Protein AF-A0A1I8NCW3-F1 (afdb_monomer)

Sequence (201 aa):
MYKLIVFCIISQANSLRIISMVNQNLAEIIRNSNASIVKDPERSAECFSIYTIKLTNLTNEFEANYTRCIGISNNATSCLHRQVKPDLDRVDLLRDEICSRFYMCRRNDSQPYTYFECMNNAAGEAIPTTHLLQNLSKDKMQYLSFKYEVIRYNEYTCTETYSQLYLQEAESLRDELEKCLNAANRTNNNSQLTMGIQKIL

Organism: Musca domestica (NCBI:txid7370)

Structure (mmCIF, N/CA/C/O backbone):
data_AF-A0A1I8NCW3-F1
#
_entry.id   AF-A0A1I8NCW3-F1
#
loop_
_atom_site.group_PDB
_atom_site.id
_atom_site.type_symbol
_atom_site.label_atom_id
_atom_site.label_alt_id
_atom_site.label_comp_id
_atom_site.label_asym_id
_atom_site.label_entity_id
_atom_site.label_seq_id
_atom_site.pdbx_PDB_ins_code
_atom_site.Cartn_x
_atom_site.Cartn_y
_atom_site.Cartn_z
_atom_site.occupancy
_atom_site.B_iso_or_equiv
_atom_site.auth_seq_id
_atom_site.auth_comp_id
_atom_site.auth_asym_id
_atom_site.auth_atom_id
_atom_site.pdbx_PDB_model_num
ATOM 1 N N . MET A 1 1 ? -4.561 -10.768 -10.827 1.00 43.38 1 MET A N 1
ATOM 2 C CA . MET A 1 1 ? -5.842 -10.831 -10.084 1.00 43.38 1 MET A CA 1
ATOM 3 C C . MET A 1 1 ? -5.732 -11.426 -8.672 1.00 43.38 1 MET A C 1
ATOM 5 O O . MET A 1 1 ? -6.547 -11.066 -7.842 1.00 43.38 1 MET A O 1
ATOM 9 N N . TYR A 1 2 ? -4.715 -12.237 -8.336 1.00 32.72 2 TYR A N 1
ATOM 10 C CA . TYR A 1 2 ? -4.568 -12.820 -6.983 1.00 32.72 2 TYR A CA 1
ATOM 11 C C . TYR A 1 2 ? -4.037 -11.874 -5.883 1.00 32.72 2 TYR A C 1
ATOM 13 O O . TYR A 1 2 ? -4.248 -12.139 -4.705 1.00 32.72 2 TYR A O 1
ATOM 21 N N . LYS A 1 3 ? -3.385 -10.750 -6.225 1.00 39.22 3 LYS A N 1
ATOM 22 C CA . LYS A 1 3 ? -2.832 -9.811 -5.222 1.00 39.22 3 LYS A CA 1
ATOM 23 C C . LYS A 1 3 ? -3.887 -8.961 -4.492 1.00 39.22 3 LYS A C 1
ATOM 25 O O . LYS A 1 3 ? -3.614 -8.501 -3.392 1.00 39.22 3 LYS A O 1
ATOM 30 N N . LEU A 1 4 ? -5.077 -8.782 -5.072 1.00 34.59 4 LEU A N 1
ATOM 31 C CA . LEU A 1 4 ? -6.154 -7.972 -4.478 1.00 34.59 4 LEU A CA 1
ATOM 32 C C . LEU A 1 4 ? -6.934 -8.724 -3.387 1.00 34.59 4 LEU A C 1
ATOM 34 O O . LEU A 1 4 ? -7.383 -8.108 -2.430 1.00 34.59 4 LEU A O 1
ATOM 38 N N . ILE A 1 5 ? -7.040 -10.052 -3.487 1.00 36.69 5 ILE A N 1
ATOM 39 C CA . ILE A 1 5 ? -7.800 -10.867 -2.523 1.00 36.69 5 ILE A CA 1
ATOM 40 C C . ILE A 1 5 ? -7.015 -11.050 -1.215 1.00 36.69 5 ILE A C 1
ATOM 42 O O . ILE A 1 5 ? -7.597 -11.055 -0.136 1.00 36.69 5 ILE A O 1
ATOM 46 N N . VAL A 1 6 ? -5.682 -11.124 -1.289 1.00 38.94 6 VAL A N 1
ATOM 47 C CA . VAL A 1 6 ? -4.831 -11.337 -0.106 1.00 38.94 6 VAL A CA 1
ATOM 48 C C . VAL A 1 6 ? -4.812 -10.112 0.821 1.00 38.94 6 VAL A C 1
ATOM 50 O O . VAL A 1 6 ? -4.764 -10.272 2.036 1.00 38.94 6 VAL A O 1
ATOM 53 N N . PHE A 1 7 ? -4.930 -8.891 0.285 1.00 42.66 7 PHE A N 1
ATOM 54 C CA . PHE A 1 7 ? -4.895 -7.668 1.100 1.00 42.66 7 PHE A CA 1
ATOM 55 C C . PHE A 1 7 ? -6.173 -7.436 1.927 1.00 42.66 7 PHE A C 1
ATOM 57 O O . PHE A 1 7 ? -6.082 -6.936 3.046 1.00 42.66 7 PHE A O 1
ATOM 64 N N . CYS A 1 8 ? -7.343 -7.875 1.448 1.00 36.56 8 CYS A N 1
ATOM 65 C CA . CYS A 1 8 ? -8.595 -7.781 2.215 1.00 36.56 8 CYS A CA 1
ATOM 66 C C . CYS A 1 8 ? -8.629 -8.696 3.451 1.00 36.56 8 CYS A C 1
ATOM 68 O O . CYS A 1 8 ? -9.372 -8.421 4.391 1.00 36.56 8 CYS A O 1
ATOM 70 N N . ILE A 1 9 ? -7.849 -9.783 3.465 1.00 40.16 9 ILE A N 1
ATOM 71 C CA . ILE A 1 9 ? -7.832 -10.743 4.582 1.00 40.16 9 ILE A CA 1
ATOM 72 C C . ILE A 1 9 ? -6.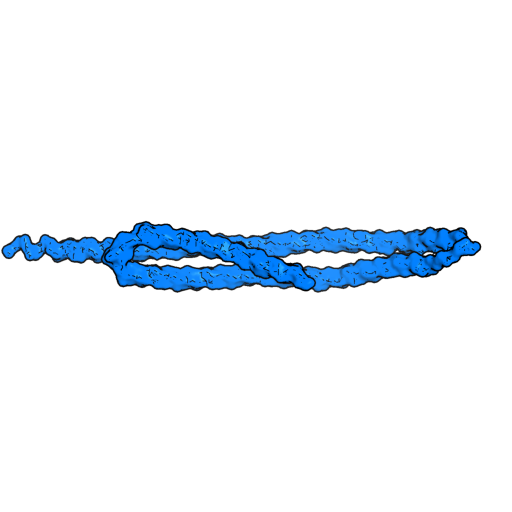912 -10.248 5.708 1.00 40.16 9 ILE A C 1
ATOM 74 O O . ILE A 1 9 ? -7.220 -10.424 6.885 1.00 40.16 9 ILE A O 1
ATOM 78 N N . ILE A 1 10 ? -5.806 -9.577 5.368 1.00 48.25 10 ILE A N 1
ATOM 79 C CA . ILE A 1 10 ? -4.835 -9.093 6.361 1.00 48.25 10 ILE A CA 1
ATOM 80 C C . ILE A 1 10 ? -5.407 -7.911 7.161 1.00 48.25 10 ILE A C 1
ATOM 82 O O . ILE A 1 10 ? -5.159 -7.808 8.360 1.00 48.25 10 ILE A O 1
ATOM 86 N N . SER A 1 11 ? -6.219 -7.052 6.533 1.00 48.91 11 SER A N 1
ATOM 87 C CA . SER A 1 11 ? -6.776 -5.870 7.202 1.00 48.91 11 SER A CA 1
ATOM 88 C C . SER A 1 11 ? -7.849 -6.215 8.244 1.00 48.91 11 SER A C 1
ATOM 90 O O . SER A 1 11 ? -7.888 -5.597 9.303 1.00 48.91 11 SER A O 1
ATOM 92 N N . GLN A 1 12 ? -8.677 -7.234 7.982 1.00 54.97 12 GLN A N 1
ATOM 93 C CA . GLN A 1 12 ? -9.683 -7.722 8.934 1.00 54.97 12 GLN A CA 1
ATOM 94 C C . GLN A 1 12 ? -9.033 -8.402 10.144 1.00 54.97 12 GLN A C 1
ATOM 96 O O . GLN A 1 12 ? -9.533 -8.302 11.258 1.00 54.97 12 GLN A O 1
ATOM 101 N N . ALA A 1 13 ? -7.890 -9.068 9.955 1.00 61.19 13 ALA A N 1
ATOM 102 C CA . ALA A 1 13 ? -7.245 -9.826 11.023 1.00 61.19 13 ALA A CA 1
ATOM 103 C C . ALA A 1 13 ? -6.771 -8.948 12.196 1.00 61.19 13 ALA A C 1
ATOM 105 O O . ALA A 1 13 ? -6.772 -9.409 13.336 1.00 61.19 13 ALA A O 1
ATOM 106 N N . ASN A 1 14 ? -6.372 -7.699 11.941 1.00 67.31 14 ASN A N 1
ATOM 107 C CA . ASN A 1 14 ? -5.838 -6.819 12.982 1.00 67.31 14 ASN A CA 1
ATOM 108 C C . ASN A 1 14 ? -6.934 -6.100 13.777 1.00 67.31 14 ASN A C 1
ATOM 110 O O . ASN A 1 14 ? -6.846 -6.070 15.004 1.00 67.31 14 ASN A O 1
ATOM 114 N N . SER A 1 15 ? -7.992 -5.605 13.125 1.00 74.19 15 SER A N 1
ATOM 115 C CA . SER A 1 15 ? -9.155 -5.061 13.842 1.00 74.19 15 SER A CA 1
ATOM 116 C C . SER A 1 15 ? -9.830 -6.140 14.699 1.00 74.19 15 SER A C 1
ATOM 118 O O . SER A 1 15 ? -10.114 -5.905 15.873 1.00 74.19 15 SER A O 1
ATOM 120 N N . LEU A 1 16 ? -9.969 -7.364 14.169 1.00 73.75 16 LEU A N 1
ATOM 121 C CA . LEU A 1 16 ? -10.510 -8.516 14.902 1.00 73.75 16 LEU A CA 1
ATOM 122 C C . LEU A 1 16 ? -9.690 -8.870 16.151 1.00 73.75 16 LEU A C 1
ATOM 124 O O . LEU A 1 16 ? -10.261 -9.224 17.182 1.00 73.75 16 LEU A O 1
ATOM 128 N N . ARG A 1 17 ? -8.355 -8.764 16.093 1.00 75.00 17 ARG A N 1
ATOM 129 C CA . ARG A 1 17 ? -7.485 -9.013 17.258 1.00 75.00 17 ARG A CA 1
ATOM 130 C C . ARG A 1 17 ? -7.728 -8.008 18.381 1.00 75.00 17 ARG A C 1
ATOM 132 O O . ARG A 1 17 ? -7.823 -8.412 19.537 1.00 75.00 17 ARG A O 1
ATOM 139 N N . ILE A 1 18 ? -7.850 -6.727 18.043 1.00 76.69 18 ILE A N 1
ATOM 140 C CA . ILE A 1 18 ? -8.075 -5.652 19.020 1.00 76.69 18 ILE A CA 1
ATOM 141 C C . ILE A 1 18 ? -9.451 -5.810 19.680 1.00 76.69 18 ILE A C 1
ATOM 143 O O . ILE A 1 18 ? -9.557 -5.777 20.906 1.00 76.69 18 ILE A O 1
ATOM 147 N N . ILE A 1 19 ? -10.490 -6.083 18.885 1.00 76.75 19 ILE A N 1
ATOM 148 C CA . ILE A 1 19 ? -11.844 -6.354 19.393 1.00 76.75 19 ILE A CA 1
ATOM 149 C C . ILE A 1 19 ? -11.842 -7.591 20.307 1.00 76.75 19 ILE A C 1
ATOM 151 O O . ILE A 1 19 ? -12.427 -7.570 21.391 1.00 76.75 19 ILE A O 1
ATOM 155 N N . SER A 1 20 ? -11.130 -8.656 19.922 1.00 73.62 20 SER A N 1
ATOM 156 C CA . SER A 1 20 ? -11.006 -9.867 20.740 1.00 73.62 20 SER A CA 1
ATOM 157 C C . SER A 1 20 ? -10.379 -9.604 22.112 1.00 73.62 20 SER A C 1
ATOM 159 O O . SER A 1 20 ? -10.766 -10.265 23.074 1.00 73.62 20 SER A O 1
ATOM 161 N N . MET A 1 21 ? -9.424 -8.677 22.219 1.00 72.25 21 MET A N 1
ATOM 162 C CA . MET A 1 21 ? -8.787 -8.337 23.496 1.00 72.25 21 MET A CA 1
ATOM 163 C C . MET A 1 21 ? -9.772 -7.649 24.451 1.00 72.25 21 MET A C 1
ATOM 165 O O . MET A 1 21 ? -9.851 -8.013 25.622 1.00 72.25 21 MET A O 1
ATOM 169 N N . VAL A 1 22 ? -10.593 -6.720 23.949 1.00 76.06 22 VAL A N 1
ATOM 170 C CA . VAL A 1 22 ? -11.635 -6.054 24.755 1.00 76.06 22 VAL A CA 1
ATOM 171 C C . VAL A 1 22 ? -12.675 -7.055 25.274 1.00 76.06 22 VAL A C 1
ATOM 173 O O . VAL A 1 22 ? -13.061 -6.996 26.441 1.00 76.06 22 VAL A O 1
ATOM 176 N N . ASN A 1 23 ? -13.067 -8.034 24.454 1.00 72.94 23 ASN A N 1
ATOM 177 C CA . ASN A 1 23 ? -14.034 -9.063 24.852 1.00 72.94 23 ASN A CA 1
ATOM 178 C C . ASN A 1 23 ? -13.539 -9.965 25.996 1.00 72.94 23 ASN A C 1
ATOM 180 O O . ASN A 1 23 ? -14.338 -10.393 26.830 1.00 72.94 23 ASN A O 1
ATOM 184 N N . GLN A 1 24 ? -12.235 -10.249 26.068 1.00 70.31 24 GLN A N 1
ATOM 185 C CA . GLN A 1 24 ? -11.661 -11.045 27.160 1.00 70.31 24 GLN A CA 1
ATOM 186 C C . GLN A 1 24 ? -11.780 -10.324 28.510 1.00 70.31 24 GLN A C 1
ATOM 188 O O . GLN A 1 24 ? -12.124 -10.948 29.513 1.00 70.31 24 GLN A O 1
ATOM 193 N N . ASN A 1 25 ? -11.593 -9.004 28.517 1.00 69.88 25 ASN A N 1
ATOM 194 C CA . ASN A 1 25 ? -11.668 -8.185 29.728 1.00 69.88 25 ASN A CA 1
ATOM 195 C C . ASN A 1 25 ? -13.101 -8.076 30.284 1.00 69.88 25 ASN A C 1
ATOM 197 O O . ASN A 1 25 ? -13.298 -7.984 31.494 1.00 69.88 25 ASN A O 1
ATOM 201 N N . LEU A 1 26 ? -14.123 -8.134 29.423 1.00 74.12 26 LEU A N 1
ATOM 202 C CA . LEU A 1 26 ? -15.527 -8.156 29.854 1.00 74.12 26 LEU A CA 1
ATOM 203 C C . LEU A 1 26 ? -15.886 -9.444 30.613 1.00 74.12 26 LEU A C 1
ATOM 205 O O . LEU A 1 26 ? -16.612 -9.402 31.609 1.00 74.12 26 LEU A O 1
ATOM 209 N N . ALA A 1 27 ? -15.367 -10.590 30.164 1.00 75.12 27 ALA A N 1
ATOM 210 C CA . ALA A 1 27 ? -15.621 -11.877 30.810 1.00 75.12 27 ALA A CA 1
ATOM 211 C C . ALA A 1 27 ? -15.118 -11.902 32.265 1.00 75.12 27 ALA A C 1
ATOM 213 O O . ALA A 1 27 ? -15.749 -12.507 33.134 1.00 75.12 27 ALA A O 1
ATOM 214 N N . GLU A 1 28 ? -14.013 -11.208 32.544 1.00 74.75 28 GLU A N 1
ATOM 215 C CA . GLU A 1 28 ? -13.470 -11.058 33.894 1.00 74.75 28 GLU A CA 1
ATOM 216 C C . GLU A 1 28 ? -14.418 -10.281 34.819 1.00 74.75 28 GLU A C 1
ATOM 218 O O . GLU A 1 28 ? -14.656 -10.695 35.954 1.00 74.75 28 GLU A O 1
ATOM 223 N N . ILE A 1 29 ? -15.039 -9.207 34.330 1.00 71.62 29 ILE A N 1
ATOM 224 C CA . ILE A 1 29 ? -15.970 -8.403 35.134 1.00 71.62 29 ILE A CA 1
ATOM 225 C C . ILE A 1 29 ? -17.235 -9.169 35.459 1.00 71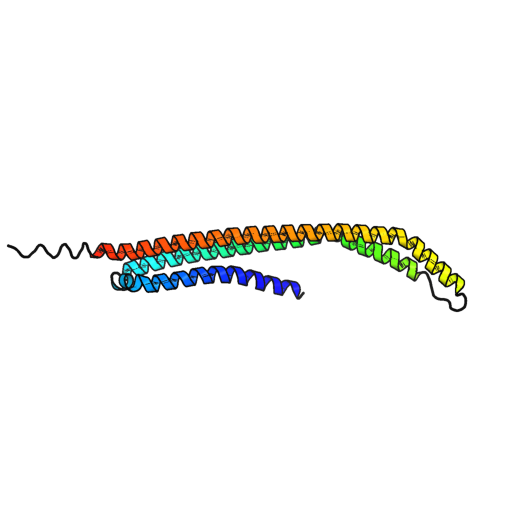.62 29 ILE A C 1
ATOM 227 O O . ILE A 1 29 ? -17.649 -9.184 36.614 1.00 71.62 29 ILE A O 1
ATOM 231 N N . ILE A 1 30 ? -17.820 -9.868 34.485 1.00 72.19 30 ILE A N 1
ATOM 232 C CA . ILE A 1 30 ? -18.992 -10.713 34.748 1.00 72.19 30 ILE A CA 1
ATOM 233 C C . ILE A 1 30 ? -18.671 -11.721 35.861 1.00 72.19 30 ILE A C 1
ATOM 235 O O . ILE A 1 30 ? -19.469 -11.920 36.778 1.00 72.19 30 ILE A O 1
ATOM 239 N N . ARG A 1 31 ? -17.469 -12.309 35.832 1.00 72.50 31 ARG A N 1
ATOM 240 C CA . ARG A 1 31 ? -17.018 -13.258 36.854 1.00 72.50 31 ARG A CA 1
ATOM 241 C C . ARG A 1 31 ? -16.891 -12.616 38.237 1.00 72.50 31 ARG A C 1
ATOM 243 O O . ARG A 1 31 ? -17.340 -13.210 39.219 1.00 72.50 31 ARG A O 1
ATOM 250 N N . ASN A 1 32 ? -16.306 -11.423 38.309 1.00 72.19 32 ASN A N 1
ATOM 251 C CA . ASN A 1 32 ? -16.029 -10.717 39.562 1.00 72.19 32 ASN A CA 1
ATOM 252 C C . ASN A 1 32 ? -17.274 -10.027 40.148 1.00 72.19 32 ASN A C 1
ATOM 254 O O . ASN A 1 32 ? -17.366 -9.839 41.360 1.00 72.19 32 ASN A O 1
ATOM 258 N N . SER A 1 33 ? -18.266 -9.704 39.318 1.00 67.88 33 SER A N 1
ATOM 259 C CA . SER A 1 33 ? -19.504 -9.024 39.718 1.00 67.88 33 SER A CA 1
ATOM 260 C C . SER A 1 33 ? -20.679 -9.968 40.003 1.00 67.88 33 SER A C 1
ATOM 262 O O . SER A 1 33 ? -21.785 -9.495 40.259 1.00 67.88 33 SER A O 1
ATOM 264 N N . ASN A 1 34 ? -20.462 -11.289 40.024 1.00 67.19 34 ASN A N 1
ATOM 265 C CA . ASN A 1 34 ? -21.501 -12.295 40.299 1.00 67.19 34 ASN A CA 1
ATOM 266 C C . ASN A 1 34 ? -22.316 -12.013 41.576 1.00 67.19 34 ASN A C 1
ATOM 268 O O . ASN A 1 34 ? -23.529 -12.214 41.593 1.00 67.19 34 ASN A O 1
ATOM 272 N N . ALA A 1 35 ? -21.680 -11.507 42.636 1.00 63.81 35 ALA A N 1
ATOM 273 C CA . ALA A 1 35 ? -22.378 -11.147 43.871 1.00 63.81 35 ALA A CA 1
ATOM 274 C C . ALA A 1 35 ? -23.338 -9.953 43.688 1.00 63.81 35 ALA A C 1
ATOM 276 O O . ALA A 1 35 ? -24.418 -9.948 44.274 1.00 63.81 35 ALA A O 1
ATOM 277 N N . SER A 1 36 ? -22.978 -8.974 42.850 1.00 62.22 36 SER A N 1
ATOM 278 C CA . SER A 1 36 ? -23.819 -7.812 42.526 1.00 62.22 36 SER A CA 1
ATOM 279 C C . SER A 1 36 ? -25.029 -8.210 41.677 1.00 62.22 36 SER A C 1
ATOM 281 O O . SER A 1 36 ? -26.140 -7.754 41.938 1.00 62.22 36 SER A O 1
ATOM 283 N N . ILE A 1 37 ? -24.820 -9.119 40.717 1.00 68.69 37 ILE A N 1
ATOM 284 C CA . ILE A 1 37 ? -25.860 -9.623 39.804 1.00 68.69 37 ILE A CA 1
ATOM 285 C C . ILE A 1 37 ? -26.972 -10.343 40.573 1.00 68.69 37 ILE A C 1
ATOM 287 O O . ILE A 1 37 ? -28.149 -10.165 40.275 1.00 68.69 37 ILE A O 1
ATOM 291 N N . VAL A 1 38 ? -26.612 -11.131 41.590 1.00 71.00 38 VAL A N 1
ATOM 292 C CA . VAL A 1 38 ? -27.585 -11.830 42.446 1.00 71.00 38 VAL A CA 1
ATOM 293 C C . VAL A 1 38 ? -28.291 -10.866 43.409 1.00 71.00 38 VAL A C 1
ATOM 295 O O . VAL A 1 38 ? -29.441 -11.102 43.776 1.00 71.00 38 VAL A O 1
ATOM 298 N N . LYS A 1 39 ? -27.622 -9.783 43.826 1.00 72.75 39 LYS A N 1
ATOM 299 C CA . LYS A 1 39 ? -28.128 -8.850 44.845 1.00 72.75 39 LYS A CA 1
ATOM 300 C C . LYS A 1 39 ? -29.138 -7.834 44.298 1.00 72.75 39 LYS A C 1
ATOM 302 O O . LYS A 1 39 ? -30.070 -7.482 45.018 1.00 72.75 39 LYS A O 1
ATOM 307 N N . ASP A 1 40 ? -28.956 -7.365 43.064 1.00 76.50 40 ASP A N 1
ATOM 308 C CA . ASP A 1 40 ? -29.883 -6.456 42.370 1.00 76.50 40 ASP A CA 1
ATOM 309 C C . ASP A 1 40 ? -29.885 -6.765 40.855 1.00 76.50 40 ASP A C 1
ATOM 311 O O . ASP A 1 40 ? -29.117 -6.170 40.082 1.00 76.50 40 ASP A O 1
ATOM 315 N N . PRO A 1 41 ? -30.698 -7.751 40.426 1.00 80.62 41 PRO A N 1
ATOM 316 C CA . PRO A 1 41 ? -30.705 -8.236 39.047 1.00 80.62 41 PRO A CA 1
ATOM 317 C C . PRO A 1 41 ? -31.197 -7.196 38.038 1.00 80.62 41 PRO A C 1
ATOM 319 O O . PRO A 1 41 ? -30.678 -7.137 36.925 1.00 80.62 41 PRO A O 1
ATOM 322 N N . GLU A 1 42 ? -32.179 -6.374 38.419 1.00 83.56 42 GLU A N 1
ATOM 323 C CA . GLU A 1 42 ? -32.790 -5.373 37.538 1.00 83.56 42 GLU A CA 1
ATOM 324 C C . GLU A 1 42 ? -31.788 -4.265 37.212 1.00 83.56 42 GLU A C 1
ATOM 326 O O . GLU A 1 42 ? -31.526 -3.980 36.041 1.00 83.56 42 GLU A O 1
ATOM 331 N N . ARG A 1 43 ? -31.121 -3.723 38.237 1.00 82.50 43 ARG A N 1
ATOM 332 C CA . ARG A 1 43 ? -30.091 -2.704 38.034 1.00 82.50 43 ARG A CA 1
ATOM 333 C C . ARG A 1 43 ? -28.860 -3.252 37.325 1.00 82.50 43 ARG A C 1
ATOM 335 O O . ARG A 1 43 ? -28.273 -2.566 36.493 1.00 82.50 43 ARG A O 1
ATOM 342 N N . SER A 1 44 ? -28.470 -4.492 37.618 1.00 85.06 44 SER A N 1
ATOM 343 C CA . SER A 1 44 ? -27.368 -5.143 36.904 1.00 85.06 44 SER A CA 1
ATOM 344 C C . SER A 1 44 ? -27.686 -5.301 35.414 1.00 85.06 44 SER A C 1
ATOM 346 O O . SER A 1 44 ? -26.837 -4.994 34.578 1.00 85.06 44 SER A O 1
ATOM 348 N N . ALA A 1 45 ? -28.912 -5.713 35.070 1.00 86.31 45 ALA A N 1
ATOM 349 C CA . ALA A 1 45 ? -29.365 -5.809 33.685 1.00 86.31 45 ALA A CA 1
ATOM 350 C C . ALA A 1 45 ? -29.361 -4.444 32.977 1.00 86.31 45 ALA A C 1
ATOM 352 O O . ALA A 1 45 ? -28.917 -4.359 31.832 1.00 86.31 45 ALA A O 1
ATOM 353 N N . GLU A 1 46 ? -29.772 -3.371 33.660 1.00 90.25 46 GLU A N 1
ATOM 354 C CA . GLU A 1 46 ? -29.683 -2.003 33.134 1.00 90.25 46 GLU A CA 1
ATOM 355 C C . GLU A 1 46 ? -28.225 -1.593 32.859 1.00 90.25 46 GLU A C 1
ATOM 357 O O . GLU A 1 46 ? -27.909 -1.145 31.754 1.00 90.25 46 GLU A O 1
ATOM 362 N N . CYS A 1 47 ? -27.315 -1.815 33.817 1.00 89.94 47 CYS A N 1
ATOM 363 C CA . CYS A 1 47 ? -25.888 -1.522 33.658 1.00 89.94 47 CYS A CA 1
ATOM 364 C C . CYS A 1 47 ? -25.286 -2.251 32.446 1.00 89.94 47 CYS A C 1
ATOM 366 O O . CYS A 1 47 ? -24.589 -1.635 31.635 1.00 89.94 47 CYS A O 1
ATOM 368 N N . PHE A 1 48 ? -25.580 -3.549 32.292 1.00 89.94 48 PHE A N 1
ATOM 369 C CA . PHE A 1 48 ? -25.125 -4.326 31.138 1.00 89.94 48 PHE A CA 1
ATOM 370 C C . PHE A 1 48 ? -25.757 -3.841 29.833 1.00 89.94 48 PHE A C 1
ATOM 372 O O . PHE A 1 48 ? -25.044 -3.704 28.845 1.00 89.94 48 PHE A O 1
ATOM 379 N N . SER A 1 49 ? -27.052 -3.516 29.821 1.00 90.81 49 SER A N 1
ATOM 380 C CA . SER A 1 49 ? -27.728 -2.988 28.631 1.00 90.81 49 SER A CA 1
ATOM 381 C C . SER A 1 49 ? -27.082 -1.688 28.148 1.00 90.81 49 SER A C 1
ATOM 383 O O . SER A 1 49 ? -26.782 -1.545 26.961 1.00 90.81 49 SER A O 1
ATOM 385 N N . ILE A 1 50 ? -26.815 -0.748 29.062 1.00 92.06 50 ILE A N 1
ATOM 386 C CA . ILE A 1 50 ? -26.143 0.518 28.738 1.00 92.06 50 ILE A CA 1
ATOM 387 C C . ILE A 1 50 ? -24.729 0.250 28.212 1.00 92.06 50 ILE A C 1
ATOM 389 O O . ILE A 1 50 ? -24.350 0.789 27.171 1.00 92.06 50 ILE A O 1
ATOM 393 N N . TYR A 1 51 ? -23.961 -0.596 28.902 1.00 91.56 51 TYR A N 1
ATOM 394 C CA . TYR A 1 51 ? -22.604 -0.951 28.492 1.00 91.56 51 TYR A CA 1
ATOM 395 C C . TYR A 1 51 ? -22.570 -1.581 27.095 1.00 91.56 51 TYR A C 1
ATOM 397 O O . TYR A 1 51 ? -21.799 -1.137 26.248 1.00 91.56 51 TYR A O 1
ATOM 405 N N . THR A 1 52 ? -23.435 -2.561 26.818 1.00 89.75 52 THR A N 1
ATOM 406 C CA . THR A 1 52 ? -23.498 -3.241 25.518 1.00 89.75 52 THR A CA 1
ATOM 407 C C . THR A 1 52 ? -23.821 -2.269 24.387 1.00 89.75 52 THR A C 1
ATOM 409 O O . THR A 1 52 ? -23.182 -2.335 23.337 1.00 89.75 52 THR A O 1
ATOM 412 N N . ILE A 1 53 ? -24.759 -1.337 24.591 1.00 94.19 53 ILE A N 1
ATOM 413 C CA . ILE A 1 53 ? -25.085 -0.311 23.588 1.00 94.19 53 ILE A CA 1
ATOM 414 C C . ILE A 1 53 ? -23.871 0.587 23.326 1.00 94.19 53 ILE A C 1
ATOM 416 O O . ILE A 1 53 ? -23.493 0.788 22.171 1.00 94.19 53 ILE A O 1
ATOM 420 N N . LYS A 1 54 ? -23.229 1.099 24.385 1.00 94.12 54 LYS A N 1
ATOM 421 C CA . LYS A 1 54 ? -22.056 1.973 24.247 1.00 94.12 54 LYS A CA 1
ATOM 422 C C . LYS A 1 54 ? -20.882 1.258 23.574 1.00 94.12 54 LYS A C 1
ATOM 424 O O . LYS A 1 54 ? -20.293 1.812 22.652 1.00 94.12 54 LYS A O 1
ATOM 429 N N . LEU A 1 55 ? -20.586 0.023 23.979 1.00 91.25 55 LEU A N 1
ATOM 430 C CA . LEU A 1 55 ? -19.509 -0.781 23.400 1.00 91.25 55 LEU A CA 1
ATOM 431 C C . LEU A 1 55 ? -19.773 -1.105 21.924 1.00 91.25 55 LEU A C 1
ATOM 433 O O . LEU A 1 55 ? -18.852 -1.054 21.112 1.00 91.25 55 LEU A O 1
ATOM 437 N N . THR A 1 56 ? -21.023 -1.404 21.561 1.00 91.50 56 THR A N 1
ATOM 438 C CA . THR A 1 56 ? -21.403 -1.654 20.162 1.00 91.50 56 THR A CA 1
ATOM 439 C C . THR A 1 56 ? -21.176 -0.409 19.306 1.00 91.50 56 THR A C 1
ATOM 441 O O . THR A 1 56 ? -20.575 -0.500 18.238 1.00 91.50 56 THR A O 1
ATOM 444 N N . ASN A 1 57 ? -21.597 0.764 19.788 1.00 94.88 57 ASN A N 1
ATOM 445 C CA . ASN A 1 57 ? -21.373 2.027 19.082 1.00 94.88 57 ASN A CA 1
ATOM 446 C C . ASN A 1 57 ? -19.879 2.327 18.917 1.00 94.88 57 ASN A C 1
ATOM 448 O O . ASN A 1 57 ? -19.443 2.631 17.809 1.00 94.88 57 ASN A O 1
ATOM 452 N N . LEU A 1 58 ? -19.100 2.160 19.989 1.00 94.44 58 LEU A N 1
ATOM 453 C CA . LEU A 1 58 ? -17.649 2.325 19.974 1.00 94.44 58 LEU A CA 1
ATOM 454 C C . LEU A 1 58 ? -16.972 1.374 18.970 1.00 94.44 58 LEU A C 1
ATOM 456 O O . LEU A 1 58 ? -16.101 1.782 18.205 1.00 94.44 58 LEU A O 1
ATOM 460 N N . THR A 1 59 ? -17.398 0.110 18.935 1.00 91.88 59 THR A N 1
ATOM 461 C CA . THR A 1 59 ? -16.865 -0.896 18.001 1.00 91.88 59 THR A CA 1
ATOM 462 C C . THR A 1 59 ? -17.165 -0.520 16.552 1.00 91.88 59 THR A C 1
ATOM 464 O O . THR A 1 59 ? -16.266 -0.544 15.715 1.00 91.88 59 THR A O 1
ATOM 467 N N . ASN A 1 60 ? -18.400 -0.105 16.258 1.00 92.75 60 ASN A N 1
ATOM 468 C CA . ASN A 1 60 ? -18.794 0.322 14.915 1.00 92.75 60 ASN A CA 1
ATOM 469 C C . ASN A 1 60 ? -17.990 1.544 14.444 1.00 92.75 60 ASN A C 1
ATOM 471 O O . ASN A 1 60 ? -17.573 1.610 13.286 1.00 92.75 60 ASN A O 1
ATOM 475 N N . GLU A 1 61 ? -17.756 2.513 15.333 1.00 94.75 61 GLU A N 1
ATOM 476 C CA . GLU A 1 61 ? -16.940 3.688 15.026 1.00 94.75 61 GLU A CA 1
ATOM 477 C C . GLU A 1 61 ? -15.477 3.312 14.763 1.00 94.75 61 GLU A C 1
ATOM 479 O O . GLU A 1 61 ? -14.888 3.760 13.772 1.00 94.75 61 GLU A O 1
ATOM 484 N N . PHE A 1 62 ? -14.902 2.444 15.600 1.00 94.06 62 PHE A N 1
ATOM 485 C CA . PHE A 1 62 ? -13.557 1.916 15.396 1.00 94.06 62 PHE A CA 1
ATOM 486 C C . PHE A 1 62 ? -13.428 1.216 14.039 1.00 94.06 62 PHE A C 1
ATOM 488 O O . PHE A 1 62 ? -12.531 1.552 13.265 1.00 94.06 62 PHE A O 1
ATOM 495 N N . GLU A 1 63 ? -14.335 0.295 13.706 1.00 92.25 63 GLU A N 1
ATOM 496 C CA . GLU A 1 63 ? -14.308 -0.431 12.432 1.00 92.25 63 GLU A CA 1
ATOM 497 C C . GLU A 1 63 ? -14.419 0.509 11.226 1.00 92.25 63 GLU A C 1
ATOM 499 O O . GLU A 1 63 ? -13.677 0.356 10.245 1.00 92.25 63 GLU A O 1
ATOM 504 N N . ALA A 1 64 ? -15.298 1.513 11.300 1.00 94.19 64 ALA A N 1
ATOM 505 C CA . ALA A 1 64 ? -15.464 2.509 10.248 1.00 94.19 64 ALA A CA 1
ATOM 506 C C . ALA A 1 64 ? -14.186 3.340 10.043 1.00 94.19 64 ALA A C 1
ATOM 508 O O . ALA A 1 64 ? -13.717 3.495 8.910 1.00 94.19 64 ALA A O 1
ATOM 509 N N . ASN A 1 65 ? -13.586 3.835 11.128 1.00 95.12 65 ASN A N 1
ATOM 510 C CA . ASN A 1 65 ? -12.367 4.641 11.077 1.00 95.12 65 ASN A CA 1
ATOM 511 C C . ASN A 1 65 ? -11.147 3.823 10.631 1.00 95.12 65 ASN A C 1
ATOM 513 O O . ASN A 1 65 ? -10.381 4.268 9.771 1.00 95.12 65 ASN A O 1
ATOM 517 N N . TYR A 1 66 ? -11.006 2.595 11.130 1.00 93.88 66 TYR A N 1
ATOM 518 C CA . TYR A 1 66 ? -9.950 1.669 10.726 1.00 93.88 66 TYR A CA 1
ATOM 519 C C . TYR A 1 66 ? -10.039 1.347 9.227 1.00 93.88 66 TYR A C 1
ATOM 521 O O . TYR A 1 66 ? -9.062 1.482 8.484 1.00 93.88 66 TYR A O 1
ATOM 529 N N . THR A 1 67 ? -11.240 1.013 8.743 1.00 92.56 67 THR A N 1
ATOM 530 C CA . THR A 1 67 ? -11.499 0.749 7.317 1.00 92.56 67 THR A CA 1
ATOM 531 C C . THR A 1 67 ? -11.215 1.978 6.457 1.00 92.56 67 THR A C 1
ATOM 533 O O . THR A 1 67 ? -10.644 1.866 5.368 1.00 92.56 67 THR A O 1
ATOM 536 N N . ARG A 1 68 ? -11.546 3.176 6.950 1.00 95.69 68 ARG A N 1
ATOM 537 C CA . ARG A 1 68 ? -11.233 4.435 6.269 1.00 95.69 68 ARG A CA 1
ATOM 538 C C . ARG A 1 68 ? -9.724 4.650 6.115 1.00 95.69 68 ARG A C 1
ATOM 540 O O . ARG A 1 68 ? -9.305 5.043 5.025 1.00 95.69 68 ARG A O 1
ATOM 547 N N . CYS A 1 69 ? -8.912 4.368 7.138 1.00 96.44 69 CYS A N 1
ATOM 548 C CA . CYS A 1 69 ? -7.446 4.454 7.048 1.00 96.44 69 CYS A CA 1
ATOM 549 C C . CYS A 1 69 ? -6.896 3.596 5.899 1.00 96.44 69 CYS A C 1
ATOM 551 O O . CYS A 1 69 ? -6.130 4.077 5.060 1.00 96.44 69 CYS A O 1
ATOM 553 N N . ILE A 1 70 ? -7.353 2.345 5.813 1.00 95.31 70 ILE A N 1
ATOM 554 C CA . ILE A 1 70 ? -6.969 1.411 4.746 1.00 95.31 70 ILE A CA 1
ATOM 555 C C . ILE A 1 70 ? -7.441 1.924 3.379 1.00 95.31 70 ILE A C 1
ATOM 557 O O . ILE A 1 70 ? -6.693 1.900 2.400 1.00 95.31 70 ILE A O 1
ATOM 561 N N . GLY A 1 71 ? -8.670 2.441 3.299 1.00 94.94 71 GLY A N 1
ATOM 562 C CA . GLY A 1 71 ? -9.216 3.029 2.075 1.00 94.94 71 GLY A CA 1
ATOM 563 C C . GLY A 1 71 ? -8.371 4.191 1.541 1.00 94.94 71 GLY A C 1
ATOM 564 O O . GLY A 1 71 ? -8.108 4.265 0.338 1.00 94.94 71 GLY A O 1
ATOM 565 N N . ILE A 1 72 ? -7.886 5.063 2.429 1.00 96.69 72 ILE A N 1
ATOM 566 C CA . ILE A 1 72 ? -6.987 6.171 2.077 1.00 96.69 72 ILE A CA 1
ATOM 567 C C . ILE A 1 72 ? -5.663 5.637 1.513 1.00 96.69 72 ILE A C 1
ATOM 569 O O . ILE A 1 72 ? -5.226 6.097 0.456 1.00 96.69 72 ILE A O 1
ATOM 573 N N . SER A 1 73 ? -5.057 4.643 2.167 1.00 96.00 73 SER A N 1
ATOM 574 C CA . SER A 1 73 ? -3.811 4.004 1.717 1.00 96.00 73 SER A CA 1
ATOM 575 C C . SER A 1 73 ? -3.946 3.352 0.332 1.00 96.00 73 SER A C 1
ATOM 577 O O . SER A 1 73 ? -3.134 3.582 -0.573 1.00 96.00 73 SER A O 1
ATOM 579 N N . ASN A 1 74 ? -5.041 2.621 0.106 1.00 96.00 74 ASN A N 1
ATOM 580 C CA . ASN A 1 74 ? -5.349 1.997 -1.182 1.00 96.00 74 ASN A CA 1
ATOM 581 C C . ASN A 1 74 ? -5.545 3.032 -2.299 1.00 96.00 74 ASN A C 1
ATOM 583 O O . ASN A 1 74 ? -5.062 2.852 -3.425 1.00 96.00 74 ASN A O 1
ATOM 587 N N . ASN A 1 75 ? -6.228 4.139 -1.997 1.00 96.94 75 ASN A N 1
ATOM 588 C CA . ASN A 1 75 ? -6.410 5.220 -2.959 1.00 96.94 75 ASN A CA 1
ATOM 589 C C . ASN A 1 75 ? -5.077 5.920 -3.272 1.00 96.94 75 ASN A C 1
ATOM 591 O O . ASN A 1 75 ? -4.775 6.171 -4.439 1.00 96.94 75 ASN A O 1
ATOM 595 N N . ALA A 1 76 ? -4.238 6.161 -2.260 1.00 97.38 76 ALA A N 1
ATOM 596 C CA . ALA A 1 76 ? -2.902 6.723 -2.443 1.00 97.38 76 ALA A CA 1
ATOM 597 C C . ALA A 1 76 ? -2.024 5.826 -3.333 1.00 97.38 76 ALA A C 1
ATOM 599 O O . ALA A 1 76 ? -1.390 6.319 -4.266 1.00 97.38 76 ALA A O 1
ATOM 600 N N . THR A 1 77 ? -2.064 4.509 -3.119 1.00 97.56 77 THR A N 1
ATOM 601 C CA . THR A 1 77 ? -1.376 3.522 -3.967 1.00 97.56 77 THR A CA 1
ATOM 602 C C . THR A 1 77 ? -1.873 3.570 -5.412 1.00 97.56 77 THR A C 1
ATOM 604 O O . THR A 1 77 ? -1.081 3.648 -6.350 1.00 97.56 77 THR A O 1
ATOM 607 N N . SER A 1 78 ? -3.192 3.595 -5.607 1.00 97.56 78 SER A N 1
ATOM 608 C CA . SER A 1 78 ? -3.794 3.679 -6.943 1.00 97.56 78 SER A CA 1
ATOM 609 C C . SER A 1 78 ? -3.441 4.992 -7.652 1.00 97.56 78 SER A C 1
ATOM 611 O O . SER A 1 78 ? -3.226 5.019 -8.864 1.00 97.56 78 SER A O 1
ATOM 613 N N . CYS A 1 79 ? -3.366 6.093 -6.902 1.00 97.88 79 CYS A N 1
ATOM 614 C CA . CYS A 1 79 ? -2.929 7.389 -7.409 1.00 97.88 79 CYS A CA 1
ATOM 615 C C . CYS A 1 79 ? -1.460 7.352 -7.843 1.00 97.88 79 CYS A C 1
ATOM 617 O O . CYS A 1 79 ? -1.146 7.782 -8.952 1.00 97.88 79 CYS A O 1
ATOM 619 N N . LEU A 1 80 ? -0.587 6.756 -7.024 1.00 97.81 80 LEU A N 1
ATOM 620 C CA . LEU A 1 80 ? 0.825 6.565 -7.346 1.00 97.81 80 LEU A CA 1
ATOM 621 C C . LEU A 1 80 ? 1.003 5.764 -8.643 1.00 97.81 80 LEU A C 1
ATOM 623 O O . LEU A 1 80 ? 1.799 6.152 -9.492 1.00 97.81 80 LEU A O 1
ATOM 627 N N . HIS A 1 81 ? 0.228 4.693 -8.846 1.00 97.31 81 HIS A N 1
ATOM 628 C CA . HIS A 1 81 ? 0.272 3.910 -10.090 1.00 97.31 81 HIS A CA 1
ATOM 629 C C . HIS A 1 81 ? -0.114 4.732 -11.316 1.00 97.31 81 HIS A C 1
ATOM 631 O O . HIS A 1 81 ? 0.563 4.660 -12.340 1.00 97.31 81 HIS A O 1
ATOM 637 N N . ARG A 1 82 ? -1.170 5.548 -11.216 1.00 98.12 82 ARG A N 1
ATOM 638 C CA . ARG A 1 82 ? -1.553 6.458 -12.306 1.00 98.12 82 ARG A CA 1
ATOM 639 C C . ARG A 1 82 ? -0.471 7.499 -12.577 1.00 98.12 82 ARG A C 1
ATOM 641 O O . ARG A 1 82 ? -0.203 7.796 -13.735 1.00 98.12 82 ARG A O 1
ATOM 648 N N . GLN A 1 83 ? 0.158 8.019 -11.527 1.00 97.19 83 GLN A N 1
ATOM 649 C CA . GLN A 1 83 ? 1.207 9.027 -11.632 1.00 97.19 83 GLN A CA 1
ATOM 650 C C . GLN A 1 83 ? 2.441 8.514 -12.381 1.00 97.19 83 GLN A C 1
ATOM 652 O O . GLN A 1 83 ? 2.995 9.251 -13.189 1.00 97.19 83 GLN A O 1
ATOM 657 N N . VAL A 1 84 ? 2.861 7.269 -12.134 1.00 97.88 84 VAL A N 1
ATOM 658 C CA . VAL A 1 84 ? 4.063 6.696 -12.769 1.00 97.88 84 VAL A CA 1
ATOM 659 C C . VAL A 1 84 ? 3.786 6.008 -14.103 1.00 97.88 84 VAL A C 1
ATOM 661 O O . VAL A 1 84 ? 4.721 5.577 -14.773 1.00 97.88 84 VAL A O 1
ATOM 664 N N . LYS A 1 85 ? 2.520 5.891 -14.519 1.00 98.12 85 LYS A N 1
ATOM 665 C CA . LYS A 1 85 ? 2.162 5.240 -15.784 1.00 98.12 85 LYS A CA 1
ATOM 666 C C . LYS A 1 85 ? 2.912 5.816 -17.002 1.00 98.12 85 LYS A C 1
ATOM 668 O O . LYS A 1 85 ? 3.440 5.011 -17.763 1.00 98.12 85 LYS A O 1
ATOM 673 N N . PRO A 1 86 ? 3.032 7.144 -17.187 1.00 98.25 86 PRO A N 1
ATOM 674 C CA . PRO A 1 86 ? 3.785 7.690 -18.317 1.00 98.25 86 PRO A CA 1
ATOM 675 C C . PRO A 1 86 ? 5.266 7.289 -18.310 1.00 98.25 86 PRO A C 1
ATOM 677 O O . PRO A 1 86 ? 5.860 7.107 -19.369 1.00 98.25 86 PRO A O 1
ATOM 680 N N .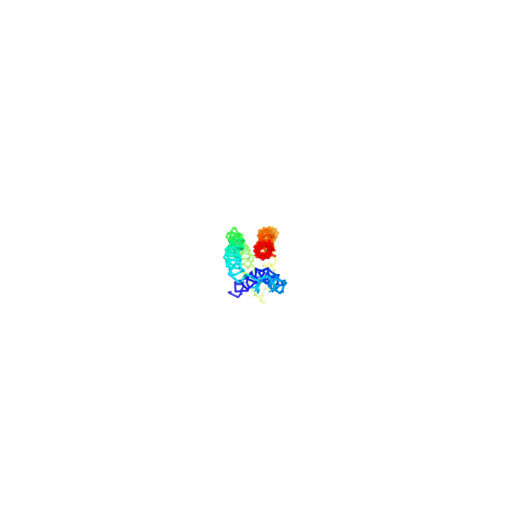 ASP A 1 87 ? 5.865 7.121 -17.126 1.00 98.25 87 ASP A N 1
ATOM 681 C CA . ASP A 1 87 ? 7.252 6.668 -17.001 1.00 98.25 87 ASP A CA 1
ATOM 682 C C . ASP A 1 87 ? 7.398 5.191 -17.393 1.00 98.25 87 ASP A C 1
ATOM 684 O O . ASP A 1 87 ? 8.377 4.831 -18.042 1.00 98.25 87 ASP A O 1
ATOM 688 N N . LEU A 1 88 ? 6.416 4.348 -17.047 1.00 97.88 88 LEU A N 1
ATOM 689 C CA . LEU A 1 88 ? 6.362 2.953 -17.505 1.00 97.88 88 LEU A CA 1
ATOM 690 C C . LEU A 1 88 ? 6.247 2.884 -19.029 1.00 97.88 88 LEU A C 1
ATOM 692 O O . LEU A 1 88 ? 7.031 2.189 -19.670 1.00 97.88 88 LEU A O 1
ATOM 696 N N . ASP A 1 89 ? 5.339 3.672 -19.606 1.00 98.31 89 ASP A N 1
ATOM 697 C CA . ASP A 1 89 ? 5.166 3.746 -21.057 1.00 98.31 89 ASP A CA 1
ATOM 698 C C . ASP A 1 89 ? 6.477 4.234 -21.728 1.00 98.31 89 ASP A C 1
ATOM 700 O O . ASP A 1 89 ? 6.879 3.733 -22.778 1.00 98.31 89 ASP A O 1
ATOM 704 N N . ARG A 1 90 ? 7.221 5.157 -21.094 1.00 98.19 90 ARG A N 1
ATOM 705 C CA . ARG A 1 90 ? 8.537 5.603 -21.586 1.00 98.19 90 ARG A CA 1
ATOM 706 C C . ARG A 1 90 ? 9.614 4.521 -21.491 1.00 98.19 90 ARG A C 1
ATOM 708 O O . ARG A 1 90 ? 10.429 4.418 -22.408 1.00 98.19 90 ARG A O 1
ATOM 715 N N . VAL A 1 91 ? 9.636 3.742 -20.411 1.00 98.38 91 VAL A N 1
ATOM 716 C CA . VAL A 1 91 ? 10.530 2.584 -20.245 1.00 98.38 91 VAL A CA 1
ATOM 717 C C . VAL A 1 91 ? 10.292 1.560 -21.355 1.00 98.38 91 VAL A C 1
ATOM 719 O O . VAL A 1 91 ? 11.257 1.107 -21.971 1.00 98.38 91 VAL A O 1
ATOM 722 N N . ASP A 1 92 ? 9.029 1.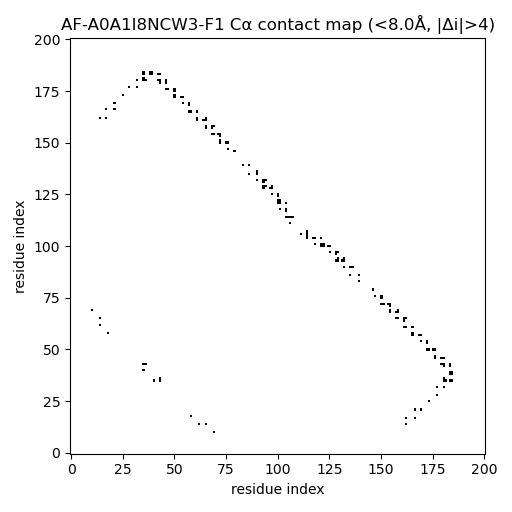258 -21.667 1.00 98.38 92 ASP A N 1
ATOM 723 C CA . ASP A 1 92 ? 8.668 0.346 -22.756 1.00 98.38 92 ASP A CA 1
ATOM 724 C C . ASP A 1 92 ? 9.146 0.869 -24.117 1.00 98.38 92 ASP A C 1
ATOM 726 O O . ASP A 1 92 ? 9.782 0.133 -24.870 1.00 98.38 92 ASP A O 1
ATOM 730 N N . LEU A 1 93 ? 8.945 2.160 -24.398 1.00 98.50 93 LEU A N 1
ATOM 731 C CA . LEU A 1 93 ? 9.433 2.783 -25.633 1.00 98.50 93 LEU A CA 1
ATOM 732 C C . LEU A 1 93 ? 10.961 2.712 -25.766 1.00 98.50 93 LEU A C 1
ATOM 734 O O . LEU A 1 93 ? 11.470 2.413 -26.843 1.00 98.50 93 LEU A O 1
ATOM 738 N N . LEU A 1 94 ? 11.700 2.987 -24.686 1.00 98.38 94 LEU A N 1
ATOM 739 C CA . LEU A 1 94 ? 13.166 2.909 -24.683 1.00 98.38 94 LEU A CA 1
ATOM 740 C C . LEU A 1 94 ? 13.655 1.472 -24.901 1.00 98.38 94 LEU A C 1
ATOM 742 O O . LEU A 1 94 ? 14.604 1.255 -25.655 1.00 98.38 94 LEU A O 1
ATOM 746 N N . ARG A 1 95 ? 13.000 0.490 -24.270 1.00 98.19 95 ARG A N 1
ATOM 747 C CA . ARG A 1 95 ? 13.276 -0.934 -24.491 1.00 98.19 95 ARG A CA 1
ATOM 748 C C . ARG A 1 95 ? 13.077 -1.297 -25.959 1.00 98.19 95 ARG A C 1
ATOM 750 O O . ARG A 1 95 ? 13.961 -1.906 -26.556 1.00 98.19 95 ARG A O 1
ATOM 757 N N . ASP A 1 96 ? 11.936 -0.931 -26.530 1.00 98.06 96 ASP A N 1
ATOM 758 C CA . ASP A 1 96 ? 11.589 -1.307 -27.900 1.00 98.06 96 ASP A CA 1
ATOM 759 C C . ASP A 1 96 ? 12.524 -0.644 -28.915 1.00 98.06 96 ASP A C 1
ATOM 761 O O . ASP A 1 96 ? 12.948 -1.293 -29.872 1.00 98.06 96 ASP A O 1
ATOM 765 N N . GLU A 1 97 ? 12.935 0.604 -28.666 1.00 97.56 97 GLU A N 1
ATOM 766 C CA . GLU A 1 97 ? 13.953 1.287 -29.464 1.00 97.56 97 GLU A CA 1
ATOM 767 C C . GLU A 1 97 ? 15.275 0.506 -29.461 1.00 97.56 97 GLU A C 1
ATOM 769 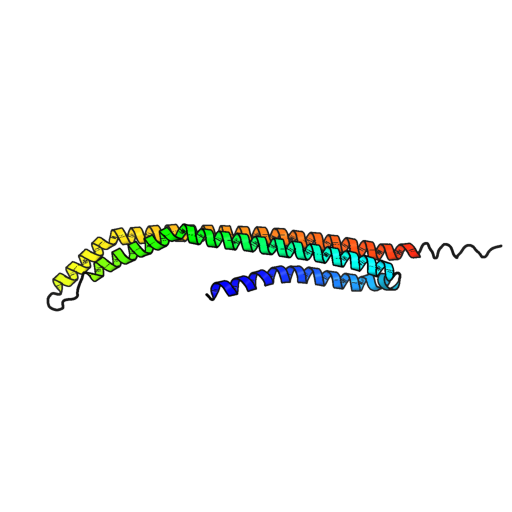O O . GLU A 1 97 ? 15.802 0.198 -30.531 1.00 97.56 97 GLU A O 1
ATOM 774 N N . ILE A 1 98 ? 15.779 0.116 -28.283 1.00 97.62 98 ILE A N 1
ATOM 775 C CA . ILE A 1 98 ? 17.006 -0.687 -28.156 1.00 97.62 98 ILE A CA 1
ATOM 776 C C . ILE A 1 98 ? 16.860 -1.999 -28.931 1.00 97.62 98 ILE A C 1
ATOM 778 O O . ILE A 1 98 ? 17.699 -2.315 -29.773 1.00 97.62 98 ILE A O 1
ATOM 782 N N . CYS A 1 99 ? 15.782 -2.748 -28.690 1.00 97.19 99 CYS A N 1
ATOM 783 C CA . CYS A 1 99 ? 15.550 -4.032 -29.343 1.00 97.19 99 CYS A CA 1
ATOM 784 C C . CYS A 1 99 ? 15.459 -3.900 -30.869 1.00 97.19 99 CYS A C 1
ATOM 786 O O . CYS A 1 99 ? 16.011 -4.733 -31.588 1.00 97.19 99 CYS A O 1
ATOM 788 N N . SER A 1 100 ? 14.804 -2.850 -31.373 1.00 96.25 100 SER A N 1
ATOM 789 C CA . SER A 1 100 ? 14.637 -2.626 -32.812 1.00 96.25 100 SER A CA 1
ATOM 790 C C . SER A 1 100 ? 15.973 -2.493 -33.548 1.00 96.25 100 SER A C 1
ATOM 792 O O . SER A 1 100 ? 16.118 -3.070 -34.625 1.00 96.25 100 SER A O 1
ATOM 794 N N . ARG A 1 101 ? 16.977 -1.843 -32.938 1.00 94.75 101 ARG A N 1
ATOM 795 C CA . ARG A 1 101 ? 18.321 -1.692 -33.524 1.00 94.75 101 ARG A CA 1
ATOM 796 C C . ARG A 1 101 ? 18.979 -3.046 -33.773 1.00 94.75 101 ARG A C 1
ATOM 798 O O . ARG A 1 101 ? 19.513 -3.284 -34.851 1.00 94.75 101 ARG A O 1
ATOM 805 N N . PHE A 1 102 ? 18.873 -3.964 -32.815 1.00 96.25 102 PHE A N 1
ATOM 806 C CA . PHE A 1 102 ? 19.410 -5.318 -32.969 1.00 96.25 102 PHE A CA 1
ATOM 807 C C . PHE A 1 102 ? 18.614 -6.153 -33.976 1.00 96.25 102 PHE A C 1
ATOM 809 O O . PHE A 1 102 ? 19.207 -6.911 -34.741 1.00 96.25 102 PHE A O 1
ATOM 816 N N . TYR A 1 103 ? 17.288 -5.994 -34.038 1.00 94.94 103 TYR A N 1
ATOM 817 C CA . TYR A 1 103 ? 16.454 -6.731 -34.995 1.00 94.94 103 TYR A CA 1
ATOM 818 C C . TYR A 1 103 ? 16.745 -6.393 -36.464 1.00 94.94 103 TYR A C 1
ATOM 820 O O . TYR A 1 103 ? 16.450 -7.205 -37.345 1.00 94.94 103 TYR A O 1
ATOM 828 N N . MET A 1 104 ? 17.337 -5.231 -36.749 1.00 92.31 104 MET A N 1
ATOM 829 C CA . MET A 1 104 ? 17.745 -4.867 -38.109 1.00 92.31 104 MET A CA 1
ATOM 830 C C . MET A 1 104 ? 18.951 -5.683 -38.604 1.00 92.31 104 MET A C 1
ATOM 832 O O . MET A 1 104 ? 19.112 -5.860 -39.814 1.00 92.31 104 MET A O 1
ATOM 836 N N . CYS A 1 105 ? 19.757 -6.247 -37.700 1.00 93.94 105 CYS A N 1
ATOM 837 C CA . CYS A 1 105 ? 20.909 -7.070 -38.051 1.00 93.94 105 CYS A CA 1
ATOM 838 C C . CYS A 1 105 ? 20.492 -8.514 -38.353 1.00 93.94 105 CYS A C 1
ATOM 840 O O . CYS A 1 105 ? 20.439 -9.382 -37.481 1.00 93.94 105 CYS A O 1
ATOM 842 N N . ARG A 1 106 ? 20.201 -8.796 -39.627 1.00 90.62 106 ARG A N 1
ATOM 843 C CA . ARG A 1 106 ? 19.890 -10.158 -40.081 1.00 90.62 106 ARG A CA 1
ATOM 844 C C . ARG A 1 106 ? 21.158 -10.992 -40.210 1.00 90.62 106 ARG A C 1
ATOM 846 O O . ARG A 1 106 ? 22.110 -10.596 -40.879 1.00 90.62 106 ARG A O 1
ATOM 853 N N . ARG A 1 107 ? 21.139 -12.184 -39.613 1.00 92.00 107 ARG A N 1
ATOM 854 C CA . ARG A 1 107 ? 22.220 -13.159 -39.754 1.00 92.00 107 ARG A CA 1
ATOM 855 C C . ARG A 1 107 ? 22.379 -13.574 -41.216 1.00 92.00 107 ARG A C 1
ATOM 857 O O . ARG A 1 107 ? 21.415 -13.996 -41.852 1.00 92.00 107 ARG A O 1
ATOM 864 N N . ASN A 1 108 ? 23.611 -13.497 -41.709 1.00 86.44 108 ASN A N 1
ATOM 865 C CA . ASN A 1 108 ? 24.009 -14.010 -43.012 1.00 86.44 108 ASN A CA 1
ATOM 866 C C . ASN A 1 108 ? 25.329 -14.776 -42.867 1.00 86.44 108 ASN A C 1
ATOM 868 O O . ASN A 1 108 ? 26.396 -14.172 -42.778 1.00 86.44 108 ASN A O 1
ATOM 872 N N . ASP A 1 109 ? 25.258 -16.108 -42.867 1.00 89.19 109 ASP A N 1
ATOM 873 C CA . ASP A 1 109 ? 26.438 -16.967 -42.695 1.00 89.19 109 ASP A CA 1
ATOM 874 C C . ASP A 1 109 ? 27.432 -16.861 -43.866 1.00 89.19 109 ASP A C 1
ATOM 876 O O . ASP A 1 109 ? 28.600 -17.210 -43.716 1.00 89.19 109 ASP A O 1
ATOM 880 N N . SER A 1 110 ? 27.003 -16.327 -45.016 1.00 91.69 110 SER A N 1
ATOM 881 C CA . SER A 1 110 ? 27.889 -16.065 -46.160 1.00 91.69 110 SER A CA 1
ATOM 882 C C . SER A 1 110 ? 28.681 -14.756 -46.025 1.00 91.69 110 SER A C 1
ATOM 884 O O . SER A 1 110 ? 29.618 -14.532 -46.785 1.00 91.69 110 SER A O 1
ATOM 886 N N . GLN A 1 111 ? 28.314 -13.875 -45.085 1.00 92.62 111 GLN A N 1
ATOM 887 C CA . GLN A 1 111 ? 28.950 -12.569 -44.858 1.00 92.62 111 GLN A CA 1
ATOM 888 C C . GLN A 1 111 ? 29.119 -12.297 -43.352 1.00 92.62 111 GLN A C 1
ATOM 890 O O . GLN A 1 111 ? 28.520 -11.363 -42.807 1.00 92.62 111 GLN A O 1
ATOM 895 N N . PRO A 1 112 ? 29.941 -13.098 -42.650 1.00 92.81 112 PRO A N 1
ATOM 896 C CA . PRO A 1 112 ? 30.074 -13.002 -41.198 1.00 92.81 112 PRO A CA 1
ATOM 897 C C . PRO A 1 112 ? 30.588 -11.631 -40.745 1.00 92.81 112 PRO A C 1
ATOM 899 O O . PRO A 1 112 ? 30.112 -11.106 -39.743 1.00 92.81 112 PRO A O 1
ATOM 902 N N . TYR A 1 113 ? 31.504 -11.017 -41.502 1.00 95.31 113 TYR A N 1
ATOM 903 C CA . TYR A 1 113 ? 32.037 -9.689 -41.190 1.00 95.31 113 TYR A CA 1
ATOM 904 C C . TYR A 1 113 ? 30.935 -8.621 -41.121 1.00 95.31 113 TYR A C 1
ATOM 906 O O . TYR A 1 113 ? 30.808 -7.948 -40.104 1.00 95.31 113 TYR A O 1
ATOM 914 N N . THR A 1 114 ? 30.088 -8.519 -42.152 1.00 95.19 114 THR A N 1
ATOM 915 C CA . THR A 1 114 ? 28.989 -7.539 -42.216 1.00 95.19 114 THR A CA 1
ATOM 916 C C . THR A 1 114 ? 27.973 -7.744 -41.094 1.00 95.19 114 THR A C 1
ATOM 918 O O . THR A 1 114 ? 27.440 -6.781 -40.548 1.00 95.19 114 THR A O 1
ATOM 921 N N . TYR A 1 115 ? 27.722 -8.998 -40.707 1.00 95.69 115 TYR A N 1
ATOM 922 C CA . TYR A 1 115 ? 26.875 -9.286 -39.555 1.00 95.69 115 TYR A CA 1
ATOM 923 C C . TYR A 1 115 ? 27.492 -8.767 -38.245 1.00 95.69 115 TYR A C 1
ATOM 925 O O . TYR A 1 115 ? 26.809 -8.081 -37.484 1.00 95.69 115 TYR A O 1
ATOM 933 N N . PHE A 1 116 ? 28.778 -9.038 -37.988 1.00 96.88 116 PHE A N 1
ATOM 934 C CA . PHE A 1 116 ? 29.465 -8.530 -36.794 1.00 96.88 116 PHE A CA 1
ATOM 935 C C . PHE A 1 116 ? 29.561 -7.000 -36.773 1.00 96.88 116 PHE A C 1
ATOM 937 O O . PHE A 1 116 ? 29.336 -6.398 -35.726 1.00 96.88 116 PHE A O 1
ATOM 944 N N . GLU A 1 117 ? 29.838 -6.372 -37.915 1.00 97.12 117 GLU A N 1
ATOM 945 C CA . GLU A 1 117 ? 29.849 -4.914 -38.063 1.00 97.12 117 GLU A CA 1
ATOM 946 C C . GLU A 1 117 ? 28.478 -4.306 -37.728 1.00 97.12 117 GLU A C 1
ATOM 948 O O . GLU A 1 117 ? 28.400 -3.379 -36.921 1.00 97.12 117 GLU A O 1
ATOM 953 N N . CYS A 1 118 ? 27.389 -4.877 -38.260 1.00 97.56 118 CYS A N 1
ATOM 954 C CA . CYS A 1 118 ? 26.028 -4.443 -37.934 1.00 97.56 118 CYS A CA 1
ATOM 955 C C . CYS A 1 118 ? 25.752 -4.538 -36.431 1.00 97.56 118 CYS A C 1
ATOM 957 O O . CYS A 1 118 ? 25.301 -3.568 -35.826 1.00 97.56 118 CYS A O 1
ATOM 959 N N . MET A 1 119 ? 26.060 -5.684 -35.812 1.00 97.31 119 MET A N 1
ATOM 960 C CA . MET A 1 119 ? 25.825 -5.895 -34.380 1.00 97.31 119 MET A CA 1
ATOM 961 C C . MET A 1 119 ? 26.646 -4.929 -33.518 1.00 97.31 119 MET A C 1
ATOM 963 O O . MET A 1 119 ? 26.133 -4.417 -32.525 1.00 97.31 119 MET A O 1
ATOM 967 N N . ASN A 1 120 ? 27.894 -4.646 -33.903 1.00 98.06 120 ASN A N 1
ATOM 968 C CA . ASN A 1 120 ? 28.746 -3.676 -33.218 1.00 98.06 120 ASN A CA 1
ATOM 969 C C . ASN A 1 120 ? 28.177 -2.250 -33.308 1.00 98.06 120 ASN A C 1
ATOM 971 O O . ASN A 1 120 ? 28.114 -1.553 -32.297 1.00 98.06 120 ASN A O 1
ATOM 975 N N . ASN A 1 121 ? 27.714 -1.834 -34.489 1.00 97.81 121 ASN A N 1
ATOM 976 C CA . ASN A 1 121 ? 27.114 -0.513 -34.684 1.00 97.81 121 ASN A CA 1
ATOM 977 C C . ASN A 1 121 ? 25.784 -0.385 -33.932 1.00 97.81 121 ASN A C 1
ATOM 979 O O . ASN A 1 121 ? 25.594 0.577 -33.192 1.00 97.81 121 ASN A O 1
ATOM 983 N N . ALA A 1 122 ? 24.907 -1.389 -34.032 1.00 97.94 122 ALA A N 1
ATOM 984 C CA . ALA A 1 122 ? 23.651 -1.436 -33.287 1.00 97.94 122 ALA A CA 1
ATOM 985 C C . ALA A 1 122 ? 23.888 -1.359 -31.771 1.00 97.94 122 ALA A C 1
ATOM 987 O O . ALA A 1 122 ? 23.194 -0.618 -31.074 1.00 97.94 122 ALA A O 1
ATOM 988 N N . ALA A 1 123 ? 24.899 -2.073 -31.262 1.00 97.62 123 ALA A N 1
ATOM 989 C CA . ALA A 1 123 ? 25.297 -1.990 -29.862 1.00 97.62 123 ALA A CA 1
ATOM 990 C C . ALA A 1 123 ? 25.789 -0.585 -29.491 1.00 97.62 123 ALA A C 1
ATOM 992 O O . ALA A 1 123 ? 25.319 -0.031 -28.500 1.00 97.62 123 ALA A O 1
ATOM 993 N N . GLY A 1 124 ? 26.678 0.010 -30.292 1.00 97.62 124 GLY A N 1
ATOM 994 C CA . GLY A 1 124 ? 27.186 1.366 -30.071 1.00 97.62 124 GLY A CA 1
ATOM 995 C C . GLY A 1 124 ? 26.076 2.420 -30.037 1.00 97.62 124 GLY A C 1
ATOM 996 O O . GLY A 1 124 ? 26.029 3.251 -29.132 1.00 97.62 124 GLY A O 1
ATOM 997 N N . GLU A 1 125 ? 25.130 2.341 -30.971 1.00 96.81 125 GLU A N 1
ATOM 998 C CA . GLU A 1 125 ? 23.972 3.236 -31.037 1.00 96.81 125 GLU A CA 1
ATOM 999 C C . GLU A 1 125 ? 22.964 3.019 -29.903 1.00 96.81 125 GLU A C 1
ATOM 1001 O O . GLU A 1 125 ? 22.254 3.949 -29.522 1.00 96.81 125 GLU A O 1
ATOM 1006 N N . ALA A 1 126 ? 22.885 1.807 -29.350 1.00 97.81 126 ALA A N 1
ATOM 1007 C CA . ALA A 1 126 ? 22.003 1.498 -28.232 1.00 97.81 126 ALA A CA 1
ATOM 1008 C C . ALA A 1 126 ? 22.534 2.011 -26.882 1.00 97.81 126 ALA A C 1
ATOM 1010 O O . ALA A 1 126 ? 21.748 2.116 -25.936 1.00 97.81 126 ALA A O 1
ATOM 1011 N N . ILE A 1 127 ? 23.830 2.340 -26.758 1.00 98.00 127 ILE A N 1
ATOM 1012 C CA . ILE A 1 127 ? 24.450 2.769 -25.489 1.00 98.00 127 ILE A CA 1
ATOM 1013 C C . ILE A 1 127 ? 23.727 3.978 -24.862 1.00 98.00 127 ILE A C 1
ATOM 1015 O O . ILE A 1 127 ? 23.326 3.876 -23.698 1.00 98.00 127 ILE A O 1
ATOM 1019 N N . PRO A 1 128 ? 23.487 5.102 -25.572 1.00 97.88 128 PRO A N 1
ATOM 1020 C CA . PRO A 1 128 ? 22.822 6.263 -24.979 1.00 97.88 128 PRO A CA 1
ATOM 1021 C C . PRO A 1 128 ? 21.400 5.944 -24.502 1.00 97.88 128 PRO A C 1
ATOM 1023 O O . PRO A 1 128 ? 21.031 6.286 -23.378 1.00 97.88 128 PRO A O 1
ATOM 1026 N N . THR A 1 129 ? 20.617 5.231 -25.319 1.00 98.12 129 THR A N 1
ATOM 1027 C CA . THR A 1 129 ? 19.242 4.823 -24.987 1.00 98.12 129 THR A CA 1
ATOM 1028 C C . THR A 1 129 ? 19.221 3.858 -23.798 1.00 98.12 129 THR A C 1
ATOM 1030 O O . THR A 1 129 ? 18.366 3.977 -22.920 1.00 98.12 129 THR A O 1
ATOM 1033 N N . THR A 1 130 ? 20.212 2.967 -23.700 1.00 98.25 130 THR A N 1
ATOM 1034 C CA . THR A 1 130 ? 20.388 2.054 -22.559 1.00 98.25 130 THR A CA 1
ATOM 1035 C C . THR A 1 130 ? 20.693 2.817 -21.271 1.00 98.25 130 THR A C 1
ATOM 1037 O O . THR A 1 130 ? 20.089 2.535 -20.236 1.00 98.25 130 THR A O 1
ATOM 1040 N N . HIS A 1 131 ? 21.564 3.828 -21.316 1.00 98.25 131 HIS A N 1
ATOM 1041 C CA . HIS A 1 131 ? 21.832 4.673 -20.150 1.00 98.25 131 HIS A CA 1
ATOM 1042 C C . HIS A 1 131 ? 20.607 5.484 -19.717 1.00 98.25 131 HIS A C 1
ATOM 1044 O O . HIS A 1 131 ? 20.332 5.585 -18.521 1.00 98.25 131 HIS A O 1
ATOM 1050 N N . LEU A 1 132 ? 19.837 6.023 -20.666 1.00 98.31 132 LEU A N 1
ATOM 1051 C CA . LEU A 1 132 ? 18.579 6.710 -20.362 1.00 98.31 132 LEU A CA 1
ATOM 1052 C C . LEU A 1 132 ? 17.571 5.771 -19.693 1.00 98.31 132 LEU A C 1
ATOM 1054 O O . LEU A 1 132 ? 16.984 6.134 -18.673 1.00 98.31 132 LEU A O 1
ATOM 1058 N N . LEU A 1 133 ? 17.410 4.557 -20.228 1.00 98.44 133 LEU A N 1
ATOM 1059 C CA . LEU A 1 133 ? 16.559 3.519 -19.652 1.00 98.44 133 LEU A CA 1
ATOM 1060 C C . LEU A 1 133 ? 16.988 3.181 -18.221 1.0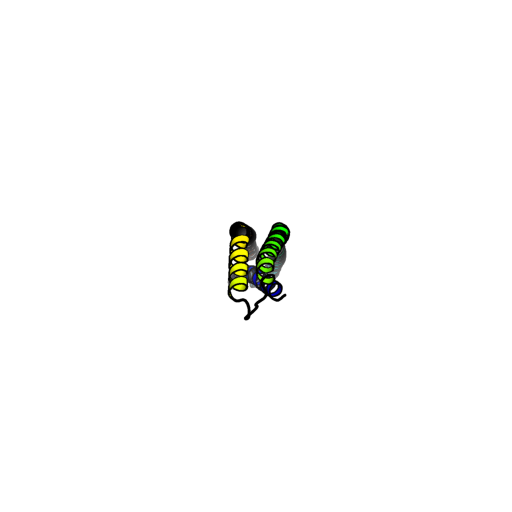0 98.44 133 LEU A C 1
ATOM 1062 O O . LEU A 1 133 ? 16.145 3.128 -17.322 1.00 98.44 133 LEU A O 1
ATOM 1066 N N . GLN A 1 134 ? 18.289 2.989 -17.999 1.00 98.50 134 GLN A N 1
ATOM 1067 C CA . GLN A 1 134 ? 18.850 2.685 -16.686 1.00 98.50 134 GLN A CA 1
ATOM 1068 C C . GLN A 1 134 ? 18.580 3.808 -15.680 1.00 98.50 134 GLN A C 1
ATOM 1070 O O . GLN A 1 134 ? 18.100 3.533 -14.580 1.00 98.50 134 GLN A O 1
ATOM 1075 N N . ASN A 1 135 ? 18.866 5.058 -16.049 1.00 98.50 135 ASN A N 1
ATOM 1076 C CA . ASN A 1 135 ? 18.695 6.209 -15.163 1.00 98.50 135 ASN A CA 1
ATOM 1077 C C . ASN A 1 135 ? 17.221 6.422 -14.813 1.00 98.50 135 ASN A C 1
ATOM 1079 O O . ASN A 1 135 ? 16.878 6.456 -13.635 1.00 98.50 135 ASN A O 1
ATOM 1083 N N . LEU A 1 136 ? 16.338 6.445 -15.818 1.00 98.31 136 LEU A N 1
ATOM 1084 C CA . LEU A 1 136 ? 14.897 6.570 -15.596 1.00 98.31 136 LEU A CA 1
ATOM 1085 C C . LEU A 1 136 ? 14.376 5.457 -14.680 1.00 98.31 136 LEU A C 1
ATOM 1087 O O . LEU A 1 136 ? 13.663 5.727 -13.715 1.00 98.31 136 LEU A O 1
ATOM 1091 N N . SER A 1 137 ? 14.757 4.207 -14.949 1.00 98.38 137 SER A N 1
ATOM 1092 C CA . SER A 1 137 ? 14.311 3.062 -14.150 1.00 98.38 137 SER A CA 1
ATOM 1093 C C . SER A 1 137 ? 14.803 3.155 -12.707 1.00 98.38 137 SER A C 1
ATOM 1095 O O . SER A 1 137 ? 14.028 2.926 -11.779 1.00 98.38 137 SER A O 1
ATOM 1097 N N . LYS A 1 138 ? 16.073 3.522 -12.501 1.00 98.50 138 LYS A N 1
ATOM 1098 C CA . LYS A 1 138 ? 16.663 3.684 -11.168 1.00 98.50 138 LYS A CA 1
ATOM 1099 C C . LYS A 1 138 ? 15.958 4.786 -10.382 1.00 98.50 138 LYS A C 1
ATOM 1101 O O . LYS A 1 138 ? 15.540 4.542 -9.249 1.00 98.50 138 LYS A O 1
ATOM 1106 N N . ASP A 1 139 ? 15.783 5.952 -10.990 1.00 98.25 139 ASP A N 1
ATOM 1107 C CA . ASP A 1 139 ? 15.151 7.104 -10.352 1.00 98.25 139 ASP A CA 1
ATOM 1108 C C . ASP A 1 139 ? 13.709 6.775 -9.948 1.00 98.25 139 ASP A C 1
ATOM 1110 O O . ASP A 1 139 ? 13.286 7.037 -8.819 1.00 98.25 139 ASP A O 1
ATOM 1114 N N . LYS A 1 140 ? 12.950 6.125 -10.840 1.00 98.19 140 LYS A N 1
ATOM 1115 C CA . LYS A 1 140 ? 11.555 5.751 -10.566 1.00 98.19 140 LYS A CA 1
ATOM 1116 C C . LYS A 1 140 ? 11.434 4.608 -9.571 1.00 98.19 140 LYS A C 1
A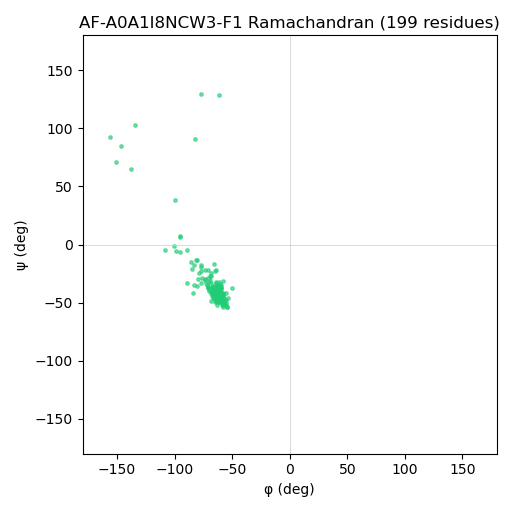TOM 1118 O O . LYS A 1 140 ? 10.510 4.626 -8.760 1.00 98.19 140 LYS A O 1
ATOM 1123 N N . MET A 1 141 ? 12.374 3.666 -9.554 1.00 98.12 141 MET A N 1
ATOM 1124 C CA . MET A 1 141 ? 12.440 2.627 -8.526 1.00 98.12 141 MET A CA 1
ATOM 1125 C C . MET A 1 141 ? 12.648 3.239 -7.134 1.00 98.12 141 MET A C 1
ATOM 1127 O O . MET A 1 141 ? 11.923 2.895 -6.201 1.00 98.12 141 MET A O 1
ATOM 1131 N N . GLN A 1 142 ? 13.589 4.178 -6.996 1.00 98.25 142 GLN A N 1
ATOM 1132 C CA . GLN A 1 142 ? 13.840 4.875 -5.730 1.00 98.25 142 GLN A CA 1
ATOM 1133 C C . GLN A 1 142 ? 12.633 5.714 -5.298 1.00 98.25 142 GLN A C 1
ATOM 1135 O O . GLN A 1 142 ? 12.201 5.636 -4.147 1.00 98.25 142 GLN A O 1
ATOM 1140 N N . TYR A 1 143 ? 12.043 6.458 -6.235 1.00 98.06 143 TYR A N 1
ATOM 1141 C CA . TYR A 1 143 ? 10.829 7.232 -5.996 1.00 98.06 143 TYR A CA 1
ATOM 1142 C C . TYR A 1 143 ? 9.670 6.358 -5.499 1.00 98.06 143 TYR A C 1
ATOM 1144 O O . TYR A 1 143 ? 9.042 6.677 -4.489 1.00 98.06 143 TYR A O 1
ATOM 1152 N N . LEU A 1 144 ? 9.400 5.239 -6.180 1.00 98.19 144 LEU A N 1
ATOM 1153 C CA . LEU A 1 144 ? 8.347 4.302 -5.796 1.00 98.19 144 LEU A CA 1
ATOM 1154 C C . LEU A 1 144 ? 8.612 3.695 -4.420 1.00 98.19 144 LEU A C 1
ATOM 1156 O O . LEU A 1 144 ? 7.692 3.649 -3.608 1.00 98.19 144 LEU A O 1
ATOM 1160 N N . SER A 1 145 ? 9.853 3.283 -4.142 1.00 98.06 145 SER A N 1
ATOM 1161 C CA . SER A 1 145 ? 10.244 2.755 -2.831 1.00 98.06 145 SER A CA 1
ATOM 1162 C C . SER A 1 145 ? 9.885 3.738 -1.720 1.00 98.06 145 SER A C 1
ATOM 1164 O O . SER A 1 145 ? 9.123 3.396 -0.819 1.00 98.06 145 SER A O 1
ATOM 1166 N N . PHE A 1 146 ? 10.336 4.989 -1.841 1.00 98.12 146 PHE A N 1
ATOM 1167 C CA . PHE A 1 146 ? 10.033 6.038 -0.869 1.00 98.12 146 PHE A CA 1
ATOM 1168 C C . PHE A 1 146 ? 8.524 6.274 -0.714 1.00 98.12 146 PHE A C 1
ATOM 1170 O O . PHE A 1 146 ? 8.004 6.360 0.398 1.00 98.12 146 PHE A O 1
ATOM 1177 N N . LYS A 1 147 ? 7.782 6.355 -1.825 1.00 98.25 147 LYS A N 1
ATOM 1178 C CA . LYS A 1 147 ? 6.334 6.597 -1.773 1.00 98.25 147 LYS A CA 1
ATOM 1179 C C . LYS A 1 147 ? 5.570 5.455 -1.111 1.00 98.25 147 LYS A C 1
ATOM 1181 O O . LYS A 1 147 ? 4.656 5.733 -0.338 1.00 98.25 147 LYS A O 1
ATOM 1186 N N . TYR A 1 148 ? 5.946 4.202 -1.356 1.00 98.12 148 TYR A N 1
ATOM 1187 C CA . TYR A 1 148 ? 5.334 3.065 -0.668 1.00 98.12 148 TYR A CA 1
ATOM 1188 C C . TYR A 1 148 ? 5.621 3.070 0.832 1.00 98.12 148 TYR A C 1
ATOM 1190 O O . TYR A 1 148 ? 4.724 2.763 1.616 1.00 98.12 148 TYR A O 1
ATOM 1198 N N . GLU A 1 149 ? 6.829 3.453 1.248 1.00 97.50 149 GLU A N 1
ATOM 1199 C CA . GLU A 1 149 ? 7.154 3.583 2.670 1.00 97.50 149 GLU A CA 1
ATOM 1200 C C . GLU A 1 149 ? 6.296 4.645 3.355 1.00 97.50 149 GLU A C 1
ATOM 1202 O O . GLU A 1 149 ? 5.735 4.375 4.415 1.00 97.50 149 GLU A O 1
ATOM 1207 N N . VAL A 1 150 ? 6.121 5.806 2.719 1.00 98.12 150 VAL A N 1
ATOM 1208 C CA . VAL A 1 150 ? 5.252 6.876 3.228 1.00 98.12 150 VAL A CA 1
ATOM 1209 C C . VAL A 1 150 ? 3.795 6.418 3.319 1.00 98.12 150 VAL A C 1
ATOM 1211 O O . VAL A 1 150 ? 3.146 6.648 4.337 1.00 98.12 150 VAL A O 1
ATOM 1214 N N . ILE A 1 151 ? 3.271 5.750 2.285 1.00 97.31 151 ILE A N 1
ATOM 1215 C CA . ILE A 1 151 ? 1.896 5.225 2.289 1.00 97.31 151 ILE A CA 1
ATOM 1216 C C . ILE A 1 151 ? 1.701 4.244 3.452 1.00 97.31 151 ILE A C 1
ATOM 1218 O O . ILE A 1 151 ? 0.763 4.400 4.231 1.00 97.31 151 ILE A O 1
ATOM 1222 N N . ARG A 1 152 ? 2.623 3.289 3.617 1.00 96.06 152 ARG A N 1
ATOM 1223 C CA . ARG A 1 152 ? 2.581 2.293 4.697 1.00 96.06 152 ARG A CA 1
ATOM 1224 C C . ARG A 1 152 ? 2.684 2.933 6.079 1.00 96.06 152 ARG A C 1
ATOM 1226 O O . ARG A 1 152 ? 1.963 2.536 6.987 1.00 96.06 152 ARG A O 1
ATOM 1233 N N . TYR A 1 153 ? 3.572 3.911 6.242 1.00 96.88 153 TYR A N 1
ATOM 1234 C CA . TYR A 1 153 ? 3.722 4.645 7.496 1.00 96.88 153 TYR A CA 1
ATOM 1235 C C . TYR A 1 153 ? 2.434 5.388 7.874 1.00 96.88 153 TYR A C 1
ATOM 1237 O O . TYR A 1 153 ? 1.994 5.325 9.023 1.00 96.88 153 TYR A O 1
ATOM 1245 N N . ASN A 1 154 ? 1.803 6.053 6.905 1.00 97.44 154 ASN A N 1
ATOM 1246 C CA . ASN A 1 154 ? 0.550 6.770 7.124 1.00 97.44 154 ASN A CA 1
ATOM 1247 C C . ASN A 1 154 ? -0.602 5.820 7.467 1.00 97.44 154 ASN A C 1
ATOM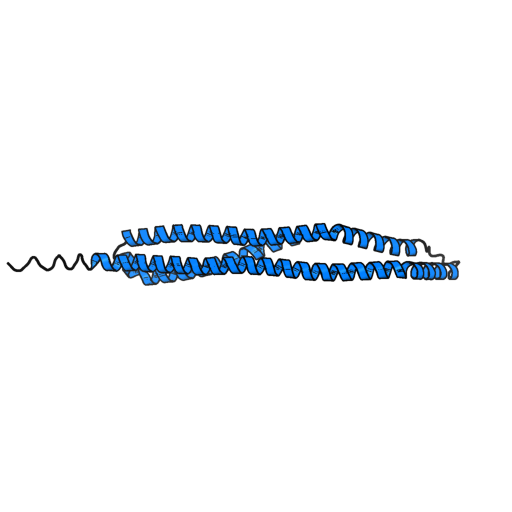 1249 O O . ASN A 1 154 ? -1.377 6.118 8.373 1.00 97.44 154 ASN A O 1
ATOM 1253 N N . GLU A 1 155 ? -0.705 4.680 6.775 1.00 96.56 155 GLU A N 1
ATOM 1254 C CA . GLU A 1 155 ? -1.681 3.636 7.103 1.00 96.56 155 GLU A CA 1
ATOM 1255 C C . GLU A 1 155 ? -1.491 3.157 8.541 1.00 96.56 155 GLU A C 1
ATOM 1257 O O . GLU A 1 155 ? -2.427 3.242 9.332 1.00 96.56 155 GLU A O 1
ATOM 1262 N N . TYR A 1 156 ? -0.266 2.750 8.889 1.00 95.44 156 TYR A N 1
ATOM 1263 C CA . TYR A 1 156 ? 0.080 2.280 10.227 1.00 95.44 156 TYR A CA 1
ATOM 1264 C C . TYR A 1 156 ? -0.299 3.306 11.295 1.00 95.44 156 TYR A C 1
ATOM 1266 O O . TYR A 1 156 ? -1.074 2.995 12.193 1.00 95.44 156 TYR A O 1
ATOM 1274 N N . THR A 1 157 ? 0.168 4.548 11.151 1.00 96.94 157 THR A N 1
ATOM 1275 C CA . THR A 1 157 ? -0.077 5.626 12.121 1.00 96.94 157 THR A CA 1
ATOM 1276 C C . THR A 1 157 ? -1.570 5.890 12.300 1.00 96.94 157 THR A C 1
ATOM 1278 O O . THR A 1 157 ? -2.046 6.039 13.424 1.00 96.94 157 THR A O 1
ATOM 1281 N N . CYS A 1 158 ? -2.328 5.907 11.200 1.00 97.56 158 CYS A N 1
ATOM 1282 C CA . CYS A 1 158 ? -3.776 6.086 11.228 1.00 97.56 158 CYS A CA 1
ATOM 1283 C C . CYS A 1 158 ? -4.454 4.928 11.973 1.00 97.56 158 CYS A C 1
ATOM 1285 O O . CYS A 1 158 ? -5.202 5.159 12.919 1.00 97.56 158 CYS A O 1
ATOM 1287 N N . THR A 1 159 ? -4.150 3.682 11.596 1.00 95.38 159 THR A N 1
ATOM 1288 C CA . THR A 1 159 ? -4.746 2.492 12.220 1.00 95.38 159 THR A CA 1
ATOM 1289 C C . THR A 1 159 ? -4.389 2.354 13.696 1.00 95.38 159 THR A C 1
ATOM 1291 O O . THR A 1 159 ? -5.261 2.036 14.501 1.00 95.38 159 THR A O 1
ATOM 1294 N N . GLU A 1 160 ? -3.143 2.641 14.069 1.00 93.81 160 GLU A N 1
ATOM 1295 C CA . GLU A 1 160 ? -2.663 2.576 15.448 1.00 93.81 160 GLU A CA 1
ATOM 1296 C C . GLU A 1 160 ? -3.358 3.622 16.319 1.00 93.81 160 GLU A C 1
ATOM 1298 O O . GLU A 1 160 ? -3.832 3.297 17.402 1.00 93.81 160 GLU A O 1
ATOM 1303 N N . THR A 1 161 ? -3.518 4.850 15.813 1.00 96.31 161 THR A N 1
ATOM 1304 C CA . THR A 1 161 ? -4.222 5.924 16.533 1.00 96.31 161 THR A CA 1
ATOM 1305 C C . THR A 1 161 ? -5.637 5.498 16.926 1.00 96.31 161 THR A C 1
ATOM 1307 O O . THR A 1 161 ? -6.012 5.589 18.092 1.00 96.31 161 THR A O 1
ATOM 1310 N N . TYR A 1 162 ? -6.422 4.977 15.977 1.00 94.75 162 TYR A N 1
ATOM 1311 C CA . TYR A 1 162 ? -7.785 4.524 16.278 1.00 94.75 162 TYR A CA 1
ATOM 1312 C C . TYR A 1 162 ? -7.818 3.252 17.126 1.00 94.75 162 TYR A C 1
ATOM 1314 O O . TYR A 1 162 ? -8.751 3.066 17.901 1.00 94.75 162 TYR A O 1
ATOM 1322 N N . SER A 1 163 ? -6.800 2.397 17.017 1.00 92.88 163 SER A N 1
ATOM 1323 C CA . SER A 1 163 ? -6.662 1.216 17.873 1.00 92.88 163 SER A CA 1
ATOM 1324 C C . SER A 1 163 ? -6.458 1.620 19.331 1.00 92.88 163 SER A C 1
ATOM 1326 O O . SER A 1 163 ? -7.148 1.115 20.209 1.00 92.88 163 SER A O 1
ATOM 1328 N N . GLN A 1 164 ? -5.566 2.577 19.589 1.00 93.44 164 GLN A N 1
ATOM 1329 C CA . GLN A 1 164 ? -5.312 3.096 20.932 1.00 93.44 164 GLN A CA 1
ATOM 1330 C C . GLN A 1 164 ? -6.538 3.801 21.517 1.00 93.44 164 GLN A C 1
ATOM 1332 O O . GLN A 1 164 ? -6.894 3.534 22.663 1.00 93.44 164 GLN A O 1
ATOM 1337 N N . LEU A 1 165 ? -7.218 4.638 20.723 1.00 95.00 165 LEU A N 1
ATOM 1338 C CA . LEU A 1 165 ? -8.457 5.300 21.146 1.00 95.00 165 LEU A CA 1
ATOM 1339 C C . LEU A 1 165 ? -9.541 4.284 21.521 1.00 95.00 165 LEU A C 1
ATOM 1341 O O . LEU A 1 165 ? -10.113 4.376 22.602 1.00 95.00 165 LEU A O 1
ATOM 1345 N N . TYR A 1 166 ? -9.763 3.266 20.683 1.00 94.62 166 TYR A N 1
ATOM 1346 C CA . TYR A 1 166 ? -10.727 2.205 20.975 1.00 94.62 166 TYR A CA 1
ATOM 1347 C C . TYR A 1 166 ? -10.407 1.479 22.287 1.00 94.62 166 TYR A C 1
ATOM 1349 O O . TYR A 1 166 ? -11.304 1.242 23.092 1.00 94.62 166 TYR A O 1
ATOM 1357 N N . LEU A 1 167 ? -9.133 1.152 22.530 1.00 93.06 167 LEU A N 1
ATOM 1358 C CA . LEU A 1 167 ? -8.716 0.492 23.769 1.00 93.06 167 LEU A CA 1
ATOM 1359 C C . LEU A 1 167 ? -8.946 1.366 25.002 1.00 93.06 167 LEU A C 1
ATOM 1361 O O . LEU A 1 167 ? -9.489 0.883 25.994 1.00 93.06 167 LEU A O 1
ATOM 1365 N N . GLN A 1 168 ? -8.578 2.644 24.924 1.00 93.69 168 GLN A N 1
ATOM 1366 C CA . GLN A 1 168 ? -8.767 3.598 26.012 1.00 93.69 168 GLN A CA 1
ATOM 1367 C C . GLN A 1 168 ? -10.255 3.820 26.321 1.00 93.69 168 GLN A C 1
ATOM 1369 O O . GLN A 1 168 ? -10.667 3.825 27.481 1.00 93.69 168 GLN A O 1
ATOM 1374 N N . GLU A 1 169 ? -11.083 3.987 25.292 1.00 94.75 169 GLU A N 1
ATOM 1375 C CA . GLU A 1 169 ? -12.519 4.196 25.469 1.00 94.75 169 GLU A CA 1
ATOM 1376 C C . GLU A 1 169 ? -13.220 2.928 25.964 1.00 94.75 169 GLU A C 1
ATOM 1378 O O . GLU A 1 169 ? -14.072 3.005 26.849 1.00 94.75 169 GLU A O 1
ATOM 1383 N N . ALA A 1 170 ? -12.820 1.750 25.479 1.00 92.69 170 ALA A N 1
ATOM 1384 C CA . ALA A 1 170 ? -13.335 0.479 25.974 1.00 92.69 170 ALA A CA 1
ATOM 1385 C C . ALA A 1 170 ? -12.992 0.263 27.456 1.00 92.69 170 ALA A C 1
ATOM 1387 O O . ALA A 1 170 ? -13.835 -0.227 28.212 1.00 92.69 170 ALA A O 1
ATOM 1388 N N . GLU A 1 171 ? -11.792 0.659 27.891 1.00 91.44 171 GLU A N 1
ATOM 1389 C CA . GLU A 1 171 ? -11.406 0.664 29.304 1.00 91.44 171 GLU A CA 1
ATOM 1390 C C . GLU A 1 171 ? -12.261 1.643 30.125 1.00 91.44 171 GLU A C 1
ATOM 1392 O O . GLU A 1 171 ? -12.762 1.277 31.186 1.00 91.44 171 GLU A O 1
ATOM 1397 N N . SER A 1 172 ? -12.533 2.845 29.613 1.00 94.06 172 SER A N 1
ATOM 1398 C CA . SER A 1 172 ? -13.423 3.803 30.285 1.00 94.06 172 SER A CA 1
ATOM 1399 C C . SER A 1 172 ? -14.854 3.266 30.430 1.00 94.06 172 SER A C 1
ATOM 1401 O O . SER A 1 172 ? -15.442 3.336 31.511 1.00 94.06 172 SER A O 1
ATOM 1403 N N . LEU A 1 173 ? -15.420 2.676 29.370 1.00 93.12 173 LEU A N 1
ATOM 1404 C CA . LEU A 1 173 ? -16.746 2.043 29.414 1.00 93.12 173 LEU A CA 1
ATOM 1405 C C . LEU A 1 173 ? -16.802 0.904 30.429 1.00 93.12 173 LEU A C 1
ATOM 1407 O O . LEU A 1 173 ? -17.818 0.682 31.091 1.00 93.12 173 LEU A O 1
ATOM 1411 N N . ARG A 1 174 ? -15.701 0.171 30.546 1.00 89.12 174 ARG A N 1
ATOM 1412 C CA . ARG A 1 174 ? -15.545 -0.916 31.498 1.00 89.12 174 ARG A CA 1
ATOM 1413 C C . ARG A 1 174 ? -15.558 -0.400 32.942 1.00 89.12 174 ARG A C 1
ATOM 1415 O O . ARG A 1 174 ? -16.296 -0.935 33.768 1.00 89.12 174 ARG A O 1
ATOM 1422 N N . ASP A 1 175 ? -14.824 0.668 33.230 1.00 90.69 175 ASP A N 1
ATOM 1423 C CA . ASP A 1 175 ? -14.825 1.306 34.550 1.00 90.69 175 ASP A CA 1
ATOM 1424 C C . ASP A 1 175 ? -16.210 1.879 34.907 1.00 90.69 175 ASP A C 1
ATOM 1426 O O . ASP A 1 175 ? -16.630 1.855 36.068 1.00 90.69 175 ASP A O 1
ATOM 1430 N N . GLU A 1 176 ? -16.951 2.393 33.919 1.00 91.50 176 GLU A N 1
ATOM 1431 C CA . GLU A 1 176 ? -18.345 2.819 34.094 1.00 91.50 176 GLU A CA 1
ATOM 1432 C C . GLU A 1 176 ? -19.266 1.648 34.461 1.00 91.50 176 GLU A C 1
ATOM 1434 O O . GLU A 1 176 ? -20.079 1.778 35.382 1.00 91.50 176 GLU A O 1
ATOM 1439 N N . LEU A 1 177 ? -19.122 0.502 33.784 1.00 89.81 177 LEU A N 1
ATOM 1440 C CA . LEU A 1 177 ? -19.872 -0.716 34.095 1.00 89.81 177 LEU A CA 1
ATOM 1441 C C . LEU A 1 177 ? -19.595 -1.172 35.531 1.00 89.81 177 LEU A C 1
ATOM 1443 O O . LEU A 1 177 ? -20.535 -1.407 36.290 1.00 89.81 177 LEU A O 1
ATOM 1447 N N . GLU A 1 178 ? -18.326 -1.238 35.936 1.00 88.00 178 GLU A N 1
ATOM 1448 C CA . GLU A 1 178 ? -17.953 -1.632 37.296 1.00 88.00 178 GLU A CA 1
ATOM 1449 C C . GLU A 1 178 ? -18.547 -0.678 38.347 1.00 88.00 178 GLU A C 1
ATOM 1451 O O . GLU A 1 178 ? -19.134 -1.120 39.340 1.00 88.00 178 GLU A O 1
ATOM 1456 N N . LYS A 1 179 ? -18.469 0.640 38.121 1.00 88.25 179 LYS A N 1
ATOM 1457 C CA . LYS A 1 179 ? -19.091 1.641 39.006 1.00 88.25 179 LYS A CA 1
ATOM 1458 C C . LYS A 1 179 ? -20.605 1.456 39.100 1.00 88.25 179 LYS A C 1
ATOM 1460 O O . LYS A 1 179 ? -21.157 1.562 40.197 1.00 88.25 179 LYS A O 1
ATOM 1465 N N . CYS A 1 180 ? -21.269 1.157 37.986 1.00 88.88 180 CYS A N 1
ATOM 1466 C CA . CYS A 1 180 ? -22.709 0.916 37.938 1.00 88.88 180 CYS A CA 1
ATOM 1467 C C . CYS A 1 180 ? -23.101 -0.330 38.754 1.00 88.88 180 CYS A C 1
ATOM 1469 O O . CYS A 1 180 ? -23.966 -0.251 39.632 1.00 88.88 180 CYS A O 1
ATOM 1471 N N . LEU A 1 181 ? -22.388 -1.445 38.553 1.00 85.94 181 LEU A N 1
ATOM 1472 C CA . LEU A 1 181 ? -22.597 -2.701 39.283 1.00 85.94 181 LEU A CA 1
ATOM 1473 C C . LEU A 1 181 ? -22.293 -2.557 40.785 1.00 85.94 181 LEU A C 1
ATOM 1475 O O . LEU A 1 181 ? -22.987 -3.127 41.627 1.00 85.94 181 LEU A O 1
ATOM 1479 N N . ASN A 1 182 ? -21.295 -1.753 41.154 1.00 81.69 182 ASN A N 1
ATOM 1480 C CA . ASN A 1 182 ? -20.954 -1.484 42.552 1.00 81.69 182 ASN A CA 1
ATOM 1481 C C . ASN A 1 182 ? -21.927 -0.512 43.241 1.00 81.69 182 ASN A C 1
ATOM 1483 O O . ASN A 1 182 ? -22.129 -0.602 44.455 1.00 81.69 182 ASN A O 1
ATOM 1487 N N . ALA A 1 183 ? -22.560 0.405 42.504 1.00 74.69 183 ALA A N 1
ATOM 1488 C CA . ALA A 1 183 ? -23.617 1.257 43.047 1.00 74.69 183 ALA A CA 1
ATOM 1489 C C . ALA A 1 183 ? -24.857 0.438 43.443 1.00 74.69 183 ALA A C 1
ATOM 1491 O O . ALA A 1 183 ? -25.437 0.694 44.501 1.00 74.69 183 ALA A O 1
ATOM 1492 N N . ALA A 1 184 ? -25.194 -0.595 42.663 1.00 59.91 184 ALA A N 1
ATOM 1493 C CA . ALA A 1 184 ? -26.258 -1.548 42.985 1.00 59.91 184 ALA A CA 1
ATOM 1494 C C . ALA A 1 184 ? -26.029 -2.257 44.339 1.00 59.91 184 ALA A C 1
ATOM 1496 O O . ALA A 1 184 ? -26.965 -2.511 45.097 1.00 59.91 184 ALA A O 1
ATOM 1497 N N . ASN A 1 185 ? -24.765 -2.465 44.732 1.00 58.31 185 ASN A N 1
ATOM 1498 C CA . ASN A 1 185 ? -24.435 -3.039 46.039 1.00 58.31 185 ASN A CA 1
ATOM 1499 C C . ASN A 1 185 ? -24.761 -2.121 47.230 1.00 58.31 185 ASN A C 1
ATOM 1501 O O . ASN A 1 185 ? -24.989 -2.641 48.330 1.00 58.31 185 ASN A O 1
ATOM 1505 N N . ARG A 1 186 ? -24.766 -0.790 47.047 1.00 55.81 186 ARG A N 1
ATOM 1506 C CA . ARG A 1 186 ? -24.922 0.202 48.131 1.00 55.81 186 ARG A CA 1
ATOM 1507 C C . ARG A 1 186 ? -26.377 0.567 48.421 1.00 55.81 186 ARG A C 1
ATOM 1509 O O . ARG A 1 186 ? -26.707 0.810 49.579 1.00 55.81 186 ARG A O 1
ATOM 1516 N N . THR A 1 187 ? -27.252 0.580 47.417 1.00 51.97 187 THR A N 1
ATOM 1517 C CA . THR A 1 187 ? -28.648 1.028 47.574 1.00 51.97 187 THR A CA 1
ATOM 1518 C C . THR A 1 187 ? -29.493 0.143 48.496 1.00 51.97 187 THR A C 1
ATOM 1520 O O . THR A 1 187 ? -30.427 0.655 49.103 1.00 51.97 187 THR A O 1
ATOM 1523 N N . ASN A 1 188 ? -29.127 -1.128 48.708 1.00 49.69 188 ASN A N 1
ATOM 1524 C CA . ASN A 1 188 ? -29.868 -2.040 49.596 1.00 49.69 188 ASN A CA 1
ATOM 1525 C C . ASN A 1 188 ? -29.278 -2.212 51.013 1.00 49.69 188 ASN A C 1
ATOM 1527 O O . ASN A 1 188 ? -29.895 -2.842 51.866 1.00 49.69 188 ASN A O 1
ATOM 1531 N N . ASN A 1 189 ? -28.105 -1.641 51.317 1.00 48.97 189 ASN A N 1
ATOM 1532 C CA . ASN A 1 189 ? -27.621 -1.632 52.707 1.00 48.97 189 ASN A CA 1
A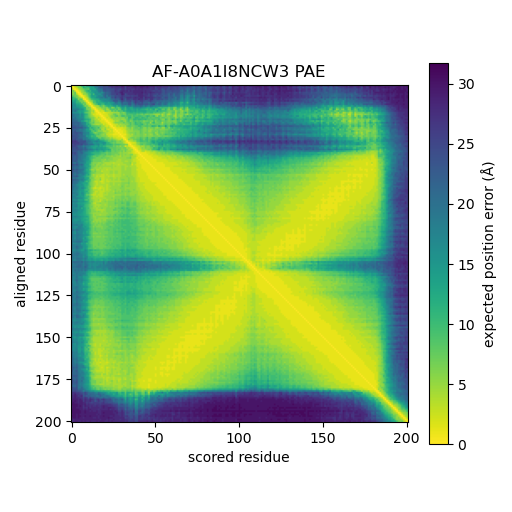TOM 1533 C C . ASN A 1 189 ? -28.355 -0.567 53.550 1.00 48.97 189 ASN A C 1
ATOM 1535 O O . ASN A 1 189 ? -28.467 -0.713 54.764 1.00 48.97 189 ASN A O 1
ATOM 1539 N N . ASN A 1 190 ? -28.924 0.464 52.913 1.00 46.69 190 ASN A N 1
ATOM 1540 C CA . ASN A 1 190 ? -29.728 1.490 53.587 1.00 46.69 190 ASN A CA 1
ATOM 1541 C C . ASN A 1 190 ? -31.197 1.084 53.812 1.00 46.69 190 ASN A C 1
ATOM 1543 O O . ASN A 1 190 ? -31.856 1.673 54.663 1.00 46.69 190 ASN A O 1
ATOM 1547 N N . SER A 1 191 ? -31.712 0.072 53.109 1.00 44.06 191 SER A N 1
ATOM 1548 C CA . SER A 1 191 ? -33.055 -0.494 53.333 1.00 44.06 191 SER A CA 1
ATOM 1549 C C . SER A 1 191 ? -33.078 -1.581 54.420 1.00 44.06 191 SER A C 1
ATOM 1551 O O . SER A 1 191 ? -34.143 -1.892 54.948 1.00 44.06 191 SER A O 1
ATOM 1553 N N . GLN A 1 192 ? -31.920 -2.126 54.819 1.00 42.81 192 GLN A N 1
ATOM 1554 C CA . GLN A 1 192 ? -31.807 -3.005 55.995 1.00 42.81 192 GLN A CA 1
ATOM 1555 C C . GLN A 1 192 ? -31.626 -2.241 57.318 1.00 42.81 192 GLN A C 1
ATOM 1557 O O . GLN A 1 192 ? -31.959 -2.774 58.374 1.00 42.81 192 GLN A O 1
ATOM 1562 N N . LEU A 1 193 ? -31.167 -0.985 57.287 1.00 44.00 193 LEU A N 1
ATOM 1563 C CA . LEU A 1 193 ? -31.006 -0.150 58.489 1.00 44.00 193 LEU A CA 1
ATOM 1564 C C . LEU A 1 193 ? -32.312 0.505 58.977 1.00 44.00 193 LEU A C 1
ATOM 1566 O O . LEU A 1 193 ? -32.371 0.960 60.116 1.00 44.00 193 LEU A O 1
ATOM 1570 N N . THR A 1 194 ? -33.382 0.508 58.177 1.00 42.91 194 THR A N 1
ATOM 1571 C CA . THR A 1 194 ? -34.684 1.088 58.561 1.00 42.91 194 THR A CA 1
ATOM 1572 C C . THR A 1 194 ? -35.686 0.082 59.138 1.00 42.91 194 THR A C 1
ATOM 1574 O O . THR A 1 194 ? -36.709 0.499 59.671 1.00 42.91 194 THR A O 1
ATOM 1577 N N . MET A 1 195 ? -35.390 -1.225 59.139 1.00 43.38 195 MET A N 1
ATOM 1578 C CA . MET A 1 195 ? -36.231 -2.250 59.791 1.00 43.38 195 MET A CA 1
ATOM 1579 C C . MET A 1 195 ? -35.784 -2.619 61.222 1.00 43.38 195 MET A C 1
ATOM 1581 O O . MET A 1 195 ? -36.346 -3.529 61.826 1.00 43.38 195 MET A O 1
ATOM 1585 N N . GLY A 1 196 ? -34.799 -1.910 61.789 1.00 39.28 196 GLY A N 1
ATOM 1586 C CA . GLY A 1 196 ? -34.230 -2.196 63.115 1.00 39.28 196 GLY A CA 1
ATOM 1587 C C . GLY A 1 196 ? -34.716 -1.324 64.282 1.00 39.28 196 GLY A C 1
ATOM 1588 O O . GLY A 1 196 ? -34.260 -1.546 65.398 1.00 39.28 196 GLY A O 1
ATOM 1589 N N . ILE A 1 197 ? -35.604 -0.340 64.072 1.00 46.25 197 ILE A N 1
ATOM 1590 C CA . ILE A 1 197 ? -36.011 0.612 65.137 1.00 46.25 197 ILE A CA 1
ATOM 1591 C C . ILE A 1 197 ? -37.449 0.381 65.654 1.00 46.25 197 ILE A C 1
ATOM 1593 O O . ILE A 1 197 ? -37.845 0.958 66.659 1.00 46.25 197 ILE A O 1
ATOM 1597 N N . GLN A 1 198 ? -38.232 -0.541 65.083 1.00 42.50 198 GLN A N 1
ATOM 1598 C CA . GLN A 1 198 ? -39.644 -0.721 65.475 1.00 42.50 198 GLN A CA 1
ATOM 1599 C C . GLN A 1 198 ? -39.912 -1.883 66.454 1.00 42.50 198 GLN A C 1
ATOM 1601 O O . GLN A 1 198 ? -40.920 -2.574 66.333 1.00 42.50 198 GLN A O 1
ATOM 1606 N N . LYS A 1 199 ? -39.019 -2.117 67.424 1.00 38.62 199 LYS A N 1
ATOM 1607 C CA . LYS A 1 199 ? -39.279 -2.968 68.605 1.00 38.62 199 LYS A CA 1
ATOM 1608 C C . LYS A 1 199 ? -38.455 -2.496 69.809 1.00 38.62 199 LYS A C 1
ATOM 1610 O O . LYS A 1 199 ? -37.514 -3.171 70.190 1.00 38.62 199 LYS A O 1
ATOM 1615 N N . ILE A 1 200 ? -38.802 -1.344 70.377 1.00 43.97 200 ILE A N 1
ATOM 1616 C CA . ILE A 1 200 ? -38.755 -1.032 71.820 1.00 43.97 200 ILE A CA 1
ATOM 1617 C C . ILE A 1 200 ? -39.770 0.105 72.002 1.00 43.97 200 ILE A C 1
ATOM 1619 O O . ILE A 1 200 ? -39.454 1.266 71.758 1.00 43.97 200 ILE A O 1
ATOM 1623 N N . LEU A 1 201 ? -41.007 -0.271 72.323 1.00 37.78 201 LEU A N 1
ATOM 1624 C CA . LEU A 1 201 ? -41.999 0.458 73.120 1.00 37.78 201 LEU A CA 1
ATOM 1625 C C . LEU A 1 201 ? -43.112 -0.537 73.459 1.00 37.78 201 LEU A C 1
ATOM 1627 O O . LEU A 1 201 ? -43.630 -1.167 72.509 1.00 37.78 201 LEU A O 1
#

Foldseek 3Di:
DVVVVVVVVVLVVVLVVLLVVLVVVVVVLCVVLVVLCVLFVVLLVVLVVVLVVQLVVLSVVLVVQLVVLVVVLVVLVVVLCVVCVVLVVVLVVLVVQLVVQLVVQDDDPVCVPVSVVSNVVSVVVNVVSVVVSVVSVVVVVVVVVVSNVVSVVSSCVSSVVSSVVSVVVSVVSVVSSSVSSVVSVPVVVVVVVVVPPPPDD

Radius of gyration: 34.8 Å; Cα contacts (8 Å, |Δi|>4): 98; chains: 1; bounding box: 74×26×119 Å

Mean predicted aligned error: 10.67 Å

Solvent-accessible surface area (backbone atoms only — not comparable to full-atom values): 10954 Å² total; per-residue (Å²): 125,70,75,67,63,58,56,65,54,58,60,52,54,55,60,51,52,55,54,51,54,57,55,56,60,51,56,52,49,58,65,73,40,49,69,36,42,73,72,32,50,68,61,35,51,50,35,50,53,52,42,53,54,53,51,50,53,52,49,54,52,41,53,52,53,42,52,46,30,52,52,53,35,53,48,52,52,54,50,50,53,62,68,47,42,67,57,52,57,48,47,51,51,41,49,49,54,46,50,52,46,54,67,70,53,64,88,42,90,94,43,56,65,63,36,52,51,41,49,52,50,31,51,60,68,29,47,65,51,50,52,50,44,51,51,55,50,52,55,50,50,54,52,50,53,53,51,52,50,52,42,51,49,51,30,49,55,45,38,50,52,50,49,51,51,47,52,54,50,52,50,50,49,48,54,50,37,51,52,46,40,54,50,54,59,54,69,58,60,62,64,60,64,71,74,71,71,89,85,85,132

pLDDT: mean 83.98, std 18.93, range [32.72, 98.5]

Nearest PDB structures (foldseek):
  6h7w-assembly1_M  TM=3.122E-01  e=1.071E-01  Thermochaetoides thermophila DSM 1495
  7sqc-assembly1_1F  TM=3.516E-01  e=1.331E-01  Chlamydomonas reinhardtii
  2efk-assembly1_A-2  TM=3.748E-01  e=3.010E-01  Homo sapiens
  4ke2-assembly1_A  TM=3.833E-01  e=3.741E-01  Pseudopleuronectes americanus
  7sqc-assembly1_1H  TM=3.027E-01  e=1.308E+00  Chlamydomonas reinhardtii

InterPro domains:
  IPR007931 Protein TsetseEP [PF05267] (44-161)

Secondary structure (DSSP, 8-state):
-THHHHHHHHHHHHHHHHHHHHHHHHHHHHHHTHHHHHH-HHHHHHHHHHHHHHHHHHHHHHHHHHHHHHHHHHHHHHHHHHHHHHHHHHHHHHHHHHHHHHHT----TT-HHHHHHHHHHHHHHHHHHHHHHHHHHHHHHHHHHHHHHHHHHHHHHHHHHHHHHHHHHHHHHHHHHHHHHHHHHHHTHHHHSSSSSSS--